Protein AF-A0A5N8XMK7-F1 (afdb_monomer)

Structure (mmCIF, N/CA/C/O backbone):
data_AF-A0A5N8XMK7-F1
#
_entry.id   AF-A0A5N8XMK7-F1
#
loop_
_atom_site.group_PDB
_atom_site.id
_atom_site.type_symbol
_atom_site.label_atom_id
_atom_site.label_alt_id
_atom_site.label_comp_id
_atom_site.label_asym_id
_atom_site.label_entity_id
_atom_site.label_seq_id
_atom_site.pdbx_PDB_ins_code
_atom_site.Cartn_x
_atom_site.Cartn_y
_atom_site.Cartn_z
_atom_site.occupancy
_atom_site.B_iso_or_equiv
_atom_site.auth_seq_id
_atom_site.auth_comp_id
_atom_site.auth_asym_id
_atom_site.auth_atom_id
_atom_site.pdbx_PDB_model_num
ATOM 1 N N . MET A 1 1 ? -3.587 48.924 27.024 1.00 37.09 1 MET A N 1
ATOM 2 C CA . MET A 1 1 ? -3.310 47.476 26.911 1.00 37.09 1 MET A CA 1
ATOM 3 C C . MET A 1 1 ? -4.644 46.762 26.787 1.00 37.09 1 MET A C 1
ATOM 5 O O . MET A 1 1 ? -5.451 46.862 27.697 1.00 37.09 1 MET A O 1
ATOM 9 N N . SER A 1 2 ? -4.932 46.175 25.625 1.00 47.50 2 SER A N 1
ATOM 10 C CA . SER A 1 2 ? -6.224 45.549 25.320 1.00 47.50 2 SER A CA 1
ATOM 11 C C . SER A 1 2 ? -6.141 44.052 25.614 1.00 47.50 2 SER A C 1
ATOM 13 O O . SER A 1 2 ? -5.572 43.312 24.820 1.00 47.50 2 SER A O 1
ATOM 15 N N . THR A 1 3 ? -6.704 43.604 26.735 1.00 58.00 3 THR A N 1
ATOM 16 C CA . THR A 1 3 ? -6.880 42.182 27.075 1.00 58.00 3 THR A CA 1
ATOM 17 C C . THR A 1 3 ? -8.062 41.603 26.294 1.00 58.00 3 THR A C 1
ATOM 19 O O . THR A 1 3 ? -9.140 41.383 26.844 1.00 58.00 3 THR A O 1
ATOM 22 N N . ARG A 1 4 ? -7.903 41.425 24.980 1.00 60.78 4 ARG A N 1
ATOM 23 C CA . ARG A 1 4 ? -8.862 40.656 24.178 1.00 60.78 4 ARG A CA 1
ATOM 24 C C . ARG A 1 4 ? -8.353 39.226 24.102 1.00 60.78 4 ARG A C 1
ATOM 26 O O . ARG A 1 4 ? -7.293 39.002 23.531 1.00 60.78 4 ARG A O 1
ATOM 33 N N . THR A 1 5 ? -9.089 38.298 24.707 1.00 71.56 5 THR A N 1
ATOM 34 C CA . THR A 1 5 ? -8.861 36.864 24.527 1.00 71.56 5 THR A CA 1
ATOM 35 C C . THR A 1 5 ? -9.021 36.540 23.047 1.00 71.56 5 THR A C 1
ATOM 37 O O . THR A 1 5 ? -9.978 36.980 22.401 1.00 71.56 5 THR A O 1
ATOM 40 N N . THR A 1 6 ? -8.040 35.849 22.478 1.00 79.31 6 THR A N 1
ATOM 41 C CA . THR A 1 6 ? -8.109 35.426 21.081 1.00 79.31 6 THR A CA 1
ATOM 42 C C . THR A 1 6 ? -9.077 34.251 20.948 1.00 79.31 6 THR A C 1
ATOM 44 O O . THR A 1 6 ? -9.479 33.624 21.931 1.00 79.31 6 THR A O 1
ATOM 47 N N . PHE A 1 7 ? -9.496 33.958 19.719 1.00 76.75 7 PHE A N 1
ATOM 48 C CA . PHE A 1 7 ? -10.324 32.783 19.445 1.00 76.75 7 PHE A CA 1
ATOM 49 C C . PHE A 1 7 ? -9.639 31.488 19.915 1.00 76.75 7 PHE A C 1
ATOM 51 O O . PHE A 1 7 ? -10.298 30.604 20.454 1.00 76.75 7 PHE A O 1
ATOM 58 N N . GLU A 1 8 ? -8.315 31.420 19.776 1.00 77.50 8 GLU A N 1
ATOM 59 C CA . GLU A 1 8 ? -7.497 30.290 20.218 1.00 77.50 8 GLU A CA 1
ATOM 60 C C . GLU A 1 8 ? -7.525 30.136 21.745 1.00 77.50 8 GLU A C 1
ATOM 62 O O . GLU A 1 8 ? -7.755 29.034 22.239 1.00 77.50 8 GLU A O 1
ATOM 67 N N . ASP A 1 9 ? -7.424 31.240 22.496 1.00 76.31 9 ASP A N 1
ATOM 68 C CA . ASP A 1 9 ? -7.513 31.216 23.966 1.00 76.31 9 ASP A CA 1
ATOM 69 C C . ASP A 1 9 ? -8.882 30.720 24.451 1.00 76.31 9 ASP A C 1
ATOM 71 O O . ASP A 1 9 ? -8.987 30.001 25.447 1.00 76.31 9 ASP A O 1
ATOM 75 N N . ARG A 1 10 ? -9.951 31.085 23.732 1.00 79.56 10 ARG A N 1
ATOM 76 C CA . ARG A 1 10 ? -11.304 30.611 24.034 1.00 79.56 10 ARG A CA 1
ATOM 77 C C . ARG A 1 10 ? -11.454 29.119 23.739 1.00 79.56 10 ARG A C 1
ATOM 79 O O . ARG A 1 10 ? -12.044 28.410 24.549 1.00 79.56 10 ARG A O 1
ATOM 86 N N . LEU A 1 11 ? -10.908 28.648 22.618 1.00 82.75 11 LEU A N 1
ATOM 87 C CA . LEU A 1 11 ? -10.964 27.239 22.234 1.00 82.75 11 LEU A CA 1
ATOM 88 C C . LEU A 1 11 ? -10.210 26.357 23.241 1.00 82.75 11 LEU A C 1
ATOM 90 O O . LEU A 1 11 ? -10.718 25.320 23.660 1.00 82.75 11 LEU A O 1
ATOM 94 N N . LEU A 1 12 ? -9.024 26.796 23.672 1.00 84.06 12 LEU A N 1
ATOM 95 C CA . LEU A 1 12 ? -8.225 26.092 24.677 1.00 84.06 12 LEU A CA 1
ATOM 96 C C . LEU A 1 12 ? -8.920 26.064 26.042 1.00 84.06 12 LEU A C 1
ATOM 98 O O . LEU A 1 12 ? -8.939 25.019 26.690 1.00 84.06 12 LEU A O 1
ATOM 102 N N . GLY A 1 13 ? -9.549 27.171 26.449 1.00 81.50 13 GLY A N 1
ATOM 103 C CA . GLY A 1 13 ? -10.329 27.224 27.686 1.00 81.50 13 GLY A CA 1
ATOM 104 C C . GLY A 1 13 ? -11.554 26.302 27.668 1.00 81.50 13 GLY A C 1
ATOM 105 O O . GLY A 1 13 ? -11.848 25.645 28.666 1.00 81.50 13 GLY A O 1
ATOM 106 N N . GLU A 1 14 ? -12.256 26.211 26.535 1.00 83.75 14 GLU A N 1
ATOM 107 C CA . GLU A 1 14 ? -13.394 25.296 26.372 1.00 83.75 14 GLU A CA 1
ATOM 108 C C . GLU A 1 14 ? -12.939 23.824 26.383 1.00 83.75 14 GLU A C 1
ATOM 110 O O . GLU A 1 14 ? -13.559 23.002 27.062 1.00 83.75 14 GLU A O 1
ATOM 115 N N . LEU A 1 15 ? -11.814 23.501 25.735 1.00 82.75 15 LEU A N 1
ATOM 116 C CA . LEU A 1 15 ? -11.253 22.146 25.720 1.00 82.75 15 LEU A CA 1
ATOM 117 C C . LEU A 1 15 ? -10.776 21.701 27.111 1.00 82.75 15 LEU A C 1
ATOM 119 O O . LEU A 1 15 ? -11.082 20.593 27.551 1.00 82.75 15 LEU A O 1
ATOM 123 N N . GLN A 1 16 ? -10.056 22.573 27.820 1.00 82.75 16 GLN A N 1
ATOM 124 C CA . GLN A 1 16 ? -9.573 22.291 29.171 1.00 82.75 16 GLN A CA 1
ATOM 125 C C . GLN A 1 16 ? -10.743 22.043 30.131 1.00 82.75 16 GLN A C 1
ATOM 127 O O . GLN A 1 16 ? -10.719 21.086 30.903 1.00 82.75 16 GLN A O 1
ATOM 132 N N . ARG A 1 17 ? -11.820 22.827 30.006 1.00 80.44 17 ARG A N 1
ATOM 133 C CA . ARG A 1 17 ? -13.043 22.641 30.793 1.00 80.44 17 ARG A CA 1
ATOM 134 C C . ARG A 1 17 ? -13.732 21.305 30.506 1.00 80.44 17 ARG A C 1
ATOM 136 O O . ARG A 1 17 ? -14.280 20.699 31.423 1.00 80.44 17 ARG A O 1
ATOM 143 N N . GLU A 1 18 ? -13.729 20.833 29.260 1.00 79.88 18 GLU A N 1
ATOM 144 C CA . GLU A 1 18 ? -14.328 19.537 28.924 1.00 79.88 18 GLU A CA 1
ATOM 145 C C . GLU A 1 18 ? -13.503 18.358 29.465 1.00 79.88 18 GLU A C 1
ATOM 147 O O . GLU A 1 18 ? -14.078 17.371 29.929 1.00 79.88 18 GLU A O 1
ATOM 152 N N . ILE A 1 19 ? -12.171 18.472 29.475 1.00 79.31 19 ILE A N 1
ATOM 153 C CA . ILE A 1 19 ? -11.278 17.480 30.093 1.00 79.31 19 ILE A CA 1
ATOM 154 C C . ILE A 1 19 ? -11.516 17.426 31.605 1.00 79.31 19 ILE A C 1
ATOM 156 O O . ILE A 1 19 ? -11.764 16.346 32.137 1.00 79.31 19 ILE A O 1
ATOM 160 N N . GLU A 1 20 ? -11.548 18.577 32.280 1.00 79.00 20 GLU A N 1
ATOM 161 C CA . GLU A 1 20 ? -11.812 18.656 33.723 1.00 79.00 20 GLU A CA 1
ATOM 162 C C . GLU A 1 20 ? -13.187 18.078 34.093 1.00 79.00 20 GLU A C 1
ATOM 164 O O . GLU A 1 20 ? -13.315 17.370 35.090 1.00 79.00 20 GLU A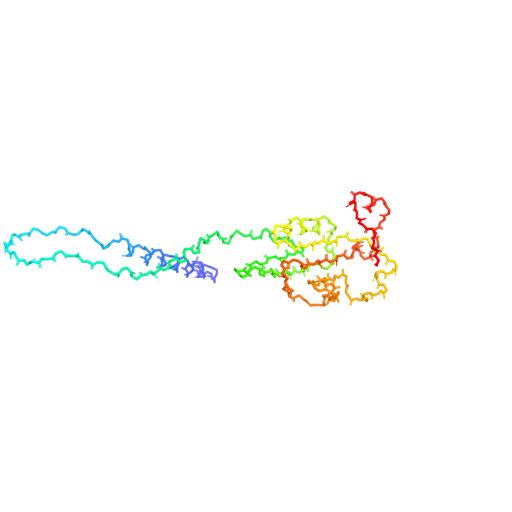 O 1
ATOM 169 N N . LEU A 1 21 ? -14.222 18.308 33.276 1.00 72.12 21 LEU A N 1
ATOM 170 C CA . LEU A 1 21 ? -15.548 17.713 33.489 1.00 72.12 21 LEU A CA 1
ATOM 171 C C . LEU A 1 21 ? -15.545 16.188 33.307 1.00 72.12 21 LEU A C 1
ATOM 173 O O . LEU A 1 21 ? -16.215 15.480 34.062 1.00 72.12 21 LEU A O 1
ATOM 177 N N . ARG A 1 22 ? -14.785 15.665 32.337 1.00 69.69 22 ARG A N 1
ATOM 178 C CA . ARG A 1 22 ? -14.612 14.214 32.142 1.00 69.69 22 ARG A CA 1
ATOM 179 C C . ARG A 1 22 ? -13.830 13.579 33.292 1.00 69.69 22 ARG A C 1
ATOM 181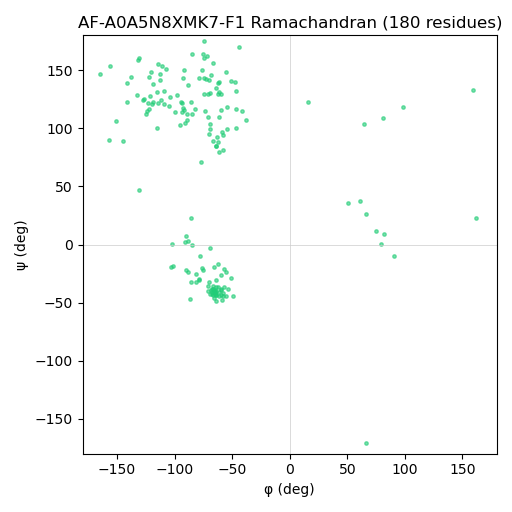 O O . ARG A 1 22 ? -14.178 12.484 33.726 1.00 69.69 22 ARG A O 1
ATOM 188 N N . GLU A 1 23 ? -12.819 14.266 33.815 1.00 73.06 23 GLU A N 1
ATOM 189 C CA . GLU A 1 23 ? -12.030 13.810 34.964 1.00 73.06 23 GLU A CA 1
ATOM 190 C C . GLU A 1 23 ? -12.824 13.870 36.277 1.00 73.06 23 GLU A C 1
ATOM 192 O O . GLU A 1 23 ? -12.773 12.929 37.070 1.00 73.06 23 GLU A O 1
ATOM 197 N N . ALA A 1 24 ? -13.628 14.917 36.484 1.00 62.31 24 ALA A N 1
ATOM 198 C CA . ALA A 1 24 ? -14.509 15.036 37.644 1.00 62.31 24 ALA A CA 1
ATOM 199 C C . ALA A 1 24 ? -15.608 13.958 37.643 1.00 62.31 24 ALA A C 1
ATOM 201 O O . ALA A 1 24 ? -15.852 13.328 38.674 1.00 62.31 24 ALA A O 1
ATOM 202 N N . GLY A 1 25 ? -16.203 13.671 36.478 1.00 54.41 25 GLY A N 1
ATOM 203 C CA . GLY A 1 25 ? -17.161 12.572 36.313 1.00 54.41 25 GLY A CA 1
ATOM 204 C C . GLY A 1 25 ? -16.543 11.185 36.540 1.00 54.41 25 GLY A C 1
ATOM 205 O O . GLY A 1 25 ? -17.206 10.293 37.063 1.00 54.41 25 GLY A O 1
ATOM 206 N N . ALA A 1 26 ? -15.253 11.012 36.233 1.00 52.22 26 ALA A N 1
ATOM 207 C CA . ALA A 1 26 ? -14.507 9.787 36.529 1.00 52.22 26 ALA A CA 1
ATOM 208 C C . ALA A 1 26 ? -14.116 9.652 38.020 1.00 52.22 26 ALA A C 1
ATOM 210 O O . ALA A 1 26 ? -13.836 8.547 38.493 1.00 52.22 26 ALA A O 1
ATOM 211 N N . GLY A 1 27 ? -14.103 10.759 38.774 1.00 48.44 27 GLY A N 1
ATOM 212 C CA . GLY A 1 27 ? -13.795 10.794 40.206 1.00 48.44 27 GLY A CA 1
ATOM 213 C C . GLY A 1 27 ? -14.968 10.412 41.118 1.00 48.44 27 GLY A C 1
ATOM 214 O O . GLY A 1 27 ? -14.750 9.799 42.166 1.00 48.44 27 GLY A O 1
ATOM 215 N N . GLU A 1 28 ? -16.213 10.705 40.724 1.00 47.16 28 GLU A N 1
ATOM 216 C CA . GLU A 1 28 ? -17.406 10.407 41.538 1.00 47.16 28 GLU A CA 1
ATOM 217 C C . GLU A 1 28 ? -17.814 8.922 41.542 1.00 47.16 28 GLU A C 1
ATOM 219 O O . GLU A 1 28 ? -18.423 8.458 42.510 1.00 47.16 28 GLU A O 1
ATOM 224 N N . GLU A 1 29 ? -17.409 8.125 40.547 1.00 43.53 29 GLU A N 1
ATOM 225 C CA . GLU A 1 29 ? -17.646 6.670 40.554 1.00 43.53 29 GLU A CA 1
ATOM 226 C C . GLU A 1 29 ? -16.676 5.888 41.460 1.00 43.53 29 GLU A C 1
ATOM 228 O O . GLU A 1 29 ? -16.911 4.715 41.757 1.00 43.53 29 GLU A O 1
ATOM 233 N N . ARG A 1 30 ? -15.616 6.527 41.981 1.00 42.72 30 ARG A N 1
ATOM 234 C CA . ARG A 1 30 ? -14.639 5.893 42.890 1.00 42.72 30 ARG A CA 1
ATOM 235 C C . ARG A 1 30 ? -14.807 6.231 44.373 1.00 42.72 30 ARG A C 1
ATOM 237 O O . ARG A 1 30 ? -14.061 5.696 45.191 1.00 42.72 30 ARG A O 1
ATOM 244 N N . ALA A 1 31 ? -15.797 7.040 44.749 1.00 41.91 31 ALA A N 1
ATOM 245 C CA . ALA A 1 31 ? -15.980 7.498 46.130 1.00 41.91 31 ALA A CA 1
ATOM 246 C C . ALA A 1 31 ? -17.420 7.334 46.655 1.00 41.91 31 ALA A C 1
ATOM 248 O O . ALA A 1 31 ? -17.970 8.223 47.300 1.00 41.91 31 ALA A O 1
ATOM 249 N N . LYS A 1 32 ? -18.034 6.163 46.455 1.00 40.16 32 LYS A N 1
ATOM 250 C CA . LYS A 1 32 ? -19.171 5.716 47.279 1.00 40.16 32 LYS A CA 1
ATOM 251 C C . LYS A 1 32 ? -18.772 4.474 48.059 1.00 40.16 32 LYS A C 1
ATOM 253 O O . LYS A 1 32 ? -18.797 3.373 47.524 1.00 40.16 32 LYS A O 1
ATOM 258 N N . GLY A 1 33 ? -18.432 4.652 49.337 1.00 35.94 33 GLY A N 1
ATOM 259 C CA . GLY A 1 33 ? -18.327 3.496 50.225 1.00 35.94 33 GLY A CA 1
ATOM 260 C C . GLY A 1 33 ? -17.559 3.619 51.535 1.00 35.94 33 GLY A C 1
ATOM 261 O O . GLY A 1 33 ? -17.143 2.578 52.023 1.00 35.94 33 GLY A O 1
ATOM 262 N N . TRP A 1 34 ? -17.354 4.797 52.139 1.00 31.61 34 TRP A N 1
ATOM 263 C CA . TRP A 1 34 ? -17.039 4.830 53.578 1.00 31.61 34 TRP A CA 1
ATOM 264 C C . TRP A 1 34 ? -17.385 6.173 54.231 1.00 31.61 34 TRP A C 1
ATOM 266 O O . TRP A 1 34 ? -16.554 7.072 54.331 1.00 31.61 34 TRP A O 1
ATOM 276 N N . SER A 1 35 ? -18.610 6.307 54.737 1.00 39.84 35 SER A N 1
ATOM 277 C CA . SER A 1 35 ? -18.936 7.302 55.760 1.00 39.84 35 SER A CA 1
ATOM 278 C C . SER A 1 35 ? -19.251 6.587 57.074 1.00 39.84 35 SER A C 1
ATOM 280 O O . SER A 1 35 ? -20.077 5.680 57.152 1.00 39.84 35 SER A O 1
ATOM 282 N N . LYS A 1 36 ? -18.509 6.971 58.117 1.00 41.22 36 LYS A N 1
ATOM 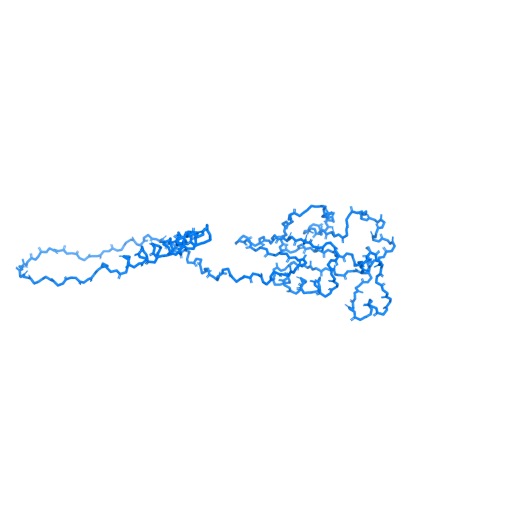283 C CA . LYS A 1 36 ? -18.711 6.559 59.508 1.00 41.22 36 LYS A CA 1
ATOM 284 C C . LYS A 1 36 ? -20.092 7.014 59.989 1.00 41.22 36 LYS A C 1
ATOM 286 O O . LYS A 1 36 ? -20.403 8.197 59.910 1.00 41.22 36 LYS A O 1
ATOM 291 N N . GLY A 1 37 ? -20.839 6.100 60.598 1.00 34.34 37 GLY A N 1
ATOM 292 C CA . GLY A 1 37 ? -22.007 6.407 61.420 1.00 34.34 37 GLY A CA 1
ATOM 293 C C . GLY A 1 37 ? -22.176 5.331 62.485 1.00 34.34 37 GLY A C 1
ATOM 294 O O . GLY A 1 37 ? -22.530 4.196 62.182 1.00 34.34 37 GLY A O 1
ATOM 295 N N . SER A 1 38 ? -21.855 5.664 63.732 1.00 40.72 38 SER A N 1
ATOM 296 C CA . SER A 1 38 ? -22.144 4.843 64.903 1.00 40.72 38 SER A CA 1
ATOM 297 C C . SER A 1 38 ? -23.637 4.916 65.245 1.00 40.72 38 SER A C 1
ATOM 299 O O . SER A 1 38 ? -24.241 5.974 65.121 1.00 40.72 38 SER A O 1
ATOM 301 N N . VAL A 1 39 ? -24.219 3.797 65.699 1.00 40.94 39 VAL A N 1
ATOM 302 C CA . VAL A 1 39 ? -25.109 3.644 66.875 1.00 40.94 39 VAL A CA 1
ATOM 303 C C . VAL A 1 39 ? -25.945 2.357 66.738 1.00 40.94 39 VAL A C 1
ATOM 305 O O . VAL A 1 39 ? -26.512 2.025 65.706 1.00 40.94 39 VAL A O 1
ATOM 308 N N . ARG A 1 40 ? -25.953 1.616 67.846 1.00 43.88 40 ARG A N 1
ATOM 309 C CA . ARG A 1 40 ? -26.516 0.289 68.122 1.00 43.88 40 ARG A CA 1
ATOM 310 C C . ARG A 1 40 ? -27.987 0.122 67.708 1.00 43.88 40 ARG A C 1
ATOM 312 O O . ARG A 1 40 ? -28.813 0.939 68.105 1.00 43.88 40 ARG A O 1
ATOM 319 N N . ARG A 1 41 ? -28.342 -1.050 67.163 1.00 41.91 41 ARG A N 1
ATOM 320 C CA . ARG A 1 41 ? -29.503 -1.840 67.625 1.00 41.91 41 ARG A CA 1
ATOM 321 C C . ARG A 1 41 ? -29.461 -3.273 67.109 1.00 41.91 41 ARG A C 1
ATOM 323 O O . ARG A 1 41 ? -28.913 -3.564 66.055 1.00 41.91 41 ARG A O 1
ATOM 330 N N . LEU A 1 42 ? -29.978 -4.145 67.960 1.00 43.94 42 LEU A N 1
ATOM 331 C CA . LEU A 1 42 ? -29.851 -5.587 67.928 1.00 43.94 42 LEU A CA 1
ATOM 332 C C . LEU A 1 42 ? -30.889 -6.262 67.018 1.00 43.94 42 LEU A C 1
ATOM 334 O O . LEU A 1 42 ? -31.959 -5.717 66.773 1.00 43.94 42 LEU A O 1
ATOM 338 N N . PHE A 1 43 ? -30.576 -7.524 66.723 1.00 39.19 43 PHE A N 1
ATOM 339 C CA . PHE A 1 43 ? -31.480 -8.636 66.428 1.00 39.19 43 PHE A CA 1
ATOM 340 C C . PHE A 1 43 ? -32.063 -8.753 65.009 1.00 39.19 43 PHE A C 1
ATOM 342 O O . PHE A 1 43 ? -33.017 -8.099 64.610 1.00 39.19 43 PHE A O 1
ATOM 349 N N . THR A 1 44 ? -31.524 -9.783 64.344 1.00 41.53 44 THR A N 1
ATOM 350 C CA . THR A 1 44 ? -32.232 -10.791 63.540 1.00 41.53 44 THR A CA 1
ATOM 351 C C . THR A 1 44 ? -32.953 -10.323 62.287 1.00 41.53 44 THR A C 1
ATOM 353 O O . THR A 1 44 ? -34.124 -9.978 62.345 1.00 41.53 44 THR A O 1
ATOM 356 N N . LEU A 1 45 ? -32.351 -10.596 61.126 1.00 46.81 45 LEU A N 1
ATOM 357 C CA . LEU A 1 45 ? -33.118 -11.241 60.067 1.00 46.81 45 LEU A CA 1
ATOM 358 C C . LEU A 1 45 ? -32.272 -12.273 59.311 1.00 46.81 45 LEU A C 1
ATOM 360 O O . LEU A 1 45 ? -31.181 -12.028 58.811 1.00 46.81 45 LEU A O 1
ATOM 364 N N . ARG A 1 46 ? -32.826 -13.476 59.350 1.00 42.88 46 ARG A N 1
ATOM 365 C CA . ARG A 1 46 ? -32.431 -14.748 58.760 1.00 42.88 46 ARG A CA 1
ATOM 366 C C . ARG A 1 46 ? -32.044 -14.679 57.271 1.00 42.88 46 ARG A C 1
ATOM 368 O O . ARG A 1 46 ? -32.828 -14.208 56.461 1.00 42.88 46 ARG A O 1
ATOM 375 N N . ARG A 1 47 ? -30.986 -15.447 56.975 1.00 52.00 47 ARG A N 1
ATOM 376 C CA . ARG A 1 47 ? -30.719 -16.286 55.784 1.00 52.00 47 ARG A CA 1
ATOM 377 C C . ARG A 1 47 ? -29.827 -15.715 54.677 1.00 52.00 47 ARG A C 1
ATOM 379 O O . ARG A 1 47 ? -30.119 -14.738 54.006 1.00 52.00 47 ARG A O 1
ATOM 386 N N . MET A 1 48 ? -28.737 -16.463 54.527 1.00 45.62 48 MET A N 1
ATOM 387 C CA . MET A 1 48 ? -27.647 -16.381 53.575 1.00 45.62 48 MET A CA 1
ATOM 388 C C . MET A 1 48 ? -28.093 -16.620 52.127 1.00 45.62 48 MET A C 1
ATOM 390 O O . MET A 1 48 ? -28.819 -17.569 51.842 1.00 45.62 48 MET A O 1
ATOM 394 N N . ALA A 1 49 ? -27.591 -15.739 51.264 1.00 49.41 49 ALA A N 1
ATOM 395 C CA . ALA A 1 49 ? -27.009 -15.949 49.938 1.00 49.41 49 ALA A CA 1
ATOM 396 C C . ALA A 1 49 ? -27.241 -17.290 49.212 1.00 49.41 49 ALA A C 1
ATOM 398 O O . ALA A 1 49 ? -26.732 -18.319 49.647 1.00 49.41 49 ALA A O 1
ATOM 399 N N . VAL A 1 50 ? -27.825 -17.216 48.006 1.00 49.19 50 VAL A N 1
ATOM 400 C CA . VAL A 1 50 ? -27.459 -18.059 46.851 1.00 49.19 50 VAL A CA 1
ATOM 401 C C . VAL A 1 50 ? -27.515 -17.213 45.567 1.00 49.19 50 VAL A C 1
ATOM 403 O O . VAL A 1 50 ? -28.370 -16.350 45.397 1.00 49.19 50 VAL A O 1
ATOM 406 N N . VAL A 1 51 ? -26.520 -17.457 44.721 1.00 50.91 51 VAL A N 1
ATOM 407 C CA . VAL A 1 51 ? -26.029 -16.740 43.540 1.00 50.91 51 VAL A CA 1
ATOM 408 C C . VAL A 1 51 ? -26.946 -16.851 42.312 1.00 50.91 51 VAL A C 1
ATOM 410 O O . VAL A 1 51 ? -27.419 -17.937 41.996 1.00 50.91 51 VAL A O 1
ATOM 413 N N . ALA A 1 52 ? -27.068 -15.764 41.543 1.00 49.03 52 ALA A N 1
ATOM 414 C CA . ALA A 1 52 ? -27.220 -15.818 40.085 1.00 49.03 52 ALA A CA 1
ATOM 415 C C . ALA A 1 52 ? -26.490 -14.616 39.460 1.00 49.03 52 ALA A C 1
ATOM 417 O O . ALA A 1 52 ? -27.024 -13.519 39.312 1.00 49.03 52 ALA A O 1
ATOM 418 N N . THR A 1 53 ? -25.213 -14.833 39.164 1.00 46.78 53 THR A N 1
ATOM 419 C CA . THR A 1 53 ? -24.329 -13.951 38.400 1.00 46.78 53 THR A CA 1
ATOM 420 C C . THR A 1 53 ? -24.869 -13.754 36.985 1.00 46.78 53 THR A C 1
ATOM 422 O O . THR A 1 53 ? -24.806 -14.670 36.167 1.00 46.78 53 THR A O 1
ATOM 425 N N . ALA A 1 54 ? -25.358 -12.555 36.671 1.00 44.16 54 ALA A N 1
ATOM 426 C CA . ALA A 1 54 ? -25.494 -12.123 35.288 1.00 44.16 54 ALA A CA 1
ATOM 427 C C . ALA A 1 54 ? -24.088 -11.804 34.758 1.00 44.16 54 ALA A C 1
ATOM 429 O O . ALA A 1 54 ? -23.422 -10.897 35.258 1.00 44.16 54 ALA A O 1
ATOM 430 N N . CYS A 1 55 ? -23.615 -12.573 33.775 1.00 43.84 55 CYS A N 1
ATOM 431 C CA . CYS A 1 55 ? -22.399 -12.271 33.028 1.00 43.84 55 CYS A CA 1
ATOM 432 C C . CYS A 1 55 ? -22.573 -10.949 32.270 1.00 43.84 55 CYS A C 1
ATOM 434 O O . CYS A 1 55 ? -22.955 -10.935 31.103 1.00 43.84 55 CYS A O 1
ATOM 436 N N . ALA A 1 56 ? -22.245 -9.831 32.912 1.00 49.69 56 ALA A N 1
ATOM 437 C CA . ALA A 1 56 ? -21.761 -8.672 32.188 1.00 49.69 56 ALA A CA 1
ATOM 438 C C . ALA A 1 56 ? -20.363 -9.045 31.690 1.00 49.69 56 ALA A C 1
ATOM 440 O O . ALA A 1 56 ? -19.384 -8.963 32.431 1.00 49.69 56 ALA A O 1
ATOM 441 N N . VAL A 1 57 ? -20.269 -9.530 30.451 1.00 45.59 57 VAL A 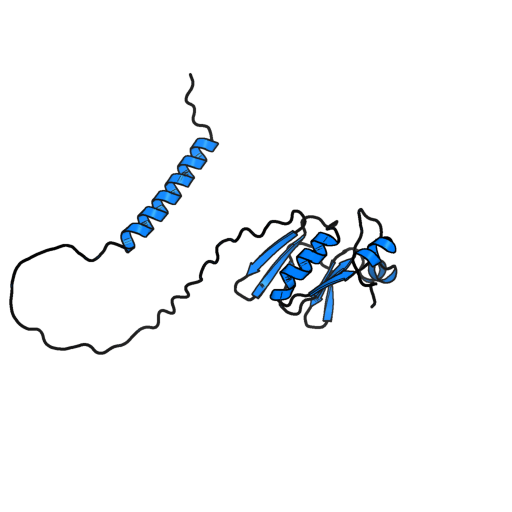N 1
ATOM 442 C CA . VAL A 1 57 ? -18.985 -9.551 29.753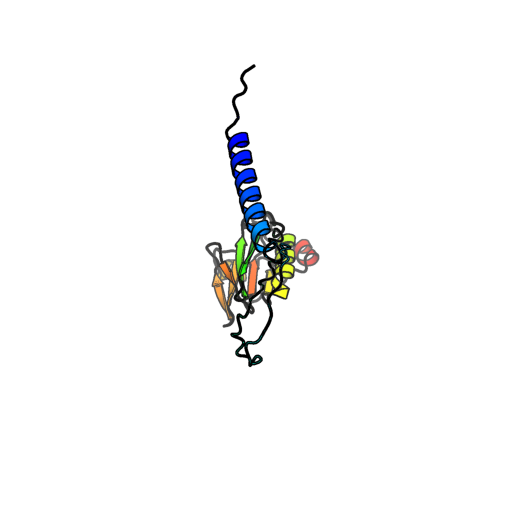 1.00 45.59 57 VAL A CA 1
ATOM 443 C C . VAL A 1 57 ? -18.631 -8.089 29.534 1.00 45.59 57 VAL A C 1
ATOM 445 O O . VAL A 1 57 ? -19.029 -7.463 28.556 1.00 45.59 57 VAL A O 1
ATOM 448 N N . VAL A 1 58 ? -17.933 -7.527 30.517 1.00 49.12 58 VAL A N 1
ATOM 449 C CA . VAL A 1 58 ? -17.190 -6.290 30.373 1.00 49.12 58 VAL A CA 1
ATOM 450 C C . VAL A 1 58 ? -16.122 -6.610 29.339 1.00 49.12 58 VAL A C 1
ATOM 452 O O . VAL A 1 58 ? -15.060 -7.147 29.649 1.00 49.12 58 VAL A O 1
ATOM 455 N N . GLY A 1 59 ? -16.438 -6.332 28.078 1.00 42.56 59 GLY A N 1
ATOM 456 C CA . GLY A 1 59 ? -15.422 -6.113 27.073 1.00 42.56 59 GLY A CA 1
ATOM 457 C C . GLY A 1 59 ? -14.664 -4.871 27.504 1.00 42.56 59 GLY A C 1
ATOM 458 O O . GLY A 1 59 ? -14.992 -3.768 27.081 1.00 42.56 59 GLY A O 1
ATOM 459 N N . VAL A 1 60 ? -13.668 -5.045 28.375 1.00 44.12 60 VAL A N 1
ATOM 460 C CA . VAL A 1 60 ? -12.566 -4.100 28.477 1.00 44.12 60 VAL A CA 1
ATOM 461 C C . VAL A 1 60 ? -11.884 -4.200 27.122 1.00 44.12 60 VAL A C 1
ATOM 463 O O . VAL A 1 60 ? -10.963 -4.987 26.917 1.00 44.12 60 VAL A O 1
ATOM 466 N N . ALA A 1 61 ? -12.398 -3.438 26.156 1.00 43.91 61 ALA A N 1
ATOM 467 C CA . ALA A 1 61 ? -11.572 -2.944 25.087 1.00 43.91 61 ALA A CA 1
ATOM 468 C C . ALA A 1 61 ? -10.489 -2.167 25.822 1.00 43.91 61 ALA A C 1
ATOM 470 O O . ALA A 1 61 ? -10.685 -1.028 26.240 1.00 43.91 61 ALA A O 1
ATOM 471 N N . THR A 1 62 ? -9.366 -2.834 26.082 1.00 42.06 62 THR A N 1
ATOM 472 C CA . THR A 1 62 ? -8.120 -2.134 26.288 1.00 42.06 62 THR A CA 1
ATOM 473 C C . THR A 1 62 ? -7.992 -1.289 25.040 1.00 42.06 62 THR A C 1
ATOM 475 O O . THR A 1 62 ? -7.630 -1.788 23.972 1.00 42.06 62 THR A O 1
ATOM 478 N N . VAL A 1 63 ? -8.364 -0.020 25.168 1.00 43.06 63 VAL A N 1
ATOM 479 C CA . VAL A 1 63 ? -7.852 1.041 24.333 1.00 43.06 63 VAL A CA 1
ATOM 480 C C . VAL A 1 63 ? -6.357 1.014 24.645 1.00 43.06 63 VAL A C 1
ATOM 482 O O . VAL A 1 63 ? -5.843 1.770 25.462 1.00 43.06 63 VAL A O 1
ATOM 485 N N . ALA A 1 64 ? -5.646 0.066 24.015 1.00 42.09 64 ALA A N 1
ATOM 486 C CA . ALA A 1 64 ? -4.377 0.404 23.412 1.00 42.09 64 ALA A CA 1
ATOM 487 C C . ALA A 1 64 ? -4.675 1.744 22.762 1.00 42.09 64 ALA A C 1
ATOM 489 O O . ALA A 1 64 ? -5.643 1.820 21.999 1.00 42.09 64 ALA A O 1
ATOM 490 N N . GLY A 1 65 ? -4.012 2.790 23.258 1.00 36.16 65 GLY A N 1
ATOM 491 C CA . GLY A 1 65 ? -4.336 4.172 22.944 1.00 36.16 65 GLY A CA 1
ATOM 492 C C . GLY A 1 65 ? -4.596 4.358 21.450 1.00 36.16 65 GLY A C 1
ATOM 493 O O . GLY A 1 65 ? -4.236 3.498 20.638 1.00 36.16 65 GLY A O 1
ATOM 494 N N . PRO A 1 66 ? -5.095 5.522 21.027 1.00 41.78 66 PRO A N 1
ATOM 495 C CA . PRO A 1 66 ? -4.663 6.021 19.737 1.00 41.78 66 PRO A CA 1
ATOM 496 C C . PRO A 1 66 ? -3.133 6.147 19.830 1.00 41.78 66 PRO A C 1
ATOM 498 O O . PRO A 1 66 ? -2.583 7.195 20.151 1.00 41.78 66 PRO A O 1
ATOM 501 N N . GLY A 1 67 ? -2.427 5.029 19.649 1.00 35.53 67 GLY A N 1
ATOM 502 C CA . GLY A 1 67 ? -1.063 4.999 19.212 1.00 35.53 67 GLY A CA 1
ATOM 503 C C . GLY A 1 67 ? -1.187 5.700 17.894 1.00 35.53 67 GLY A C 1
ATOM 504 O O . GLY A 1 67 ? -1.683 5.101 16.942 1.00 35.53 67 GLY A O 1
ATOM 505 N N . SER A 1 68 ? -0.900 7.001 17.938 1.00 40.25 68 SER A N 1
ATOM 506 C CA . SER A 1 68 ? -0.798 7.872 16.790 1.00 40.25 68 SER A CA 1
ATOM 507 C C . SER A 1 68 ? -0.129 7.016 15.730 1.00 40.25 68 SER A C 1
ATOM 509 O O . SER A 1 68 ? 1.028 6.620 15.945 1.00 40.25 68 SER A O 1
ATOM 511 N N . PRO A 1 69 ? -0.860 6.553 14.694 1.00 46.19 69 PRO A N 1
ATOM 512 C CA . PRO A 1 69 ? -0.191 5.839 13.638 1.00 46.19 69 PRO A CA 1
ATOM 513 C C . PRO A 1 69 ? 0.789 6.885 13.166 1.00 46.19 69 PRO A C 1
ATOM 515 O O . PRO A 1 69 ? 0.354 7.974 12.809 1.00 46.19 69 PRO A O 1
ATOM 518 N N . ALA A 1 70 ? 2.087 6.616 13.317 1.00 46.16 70 ALA A N 1
ATOM 519 C CA . ALA A 1 70 ? 3.126 7.465 12.777 1.00 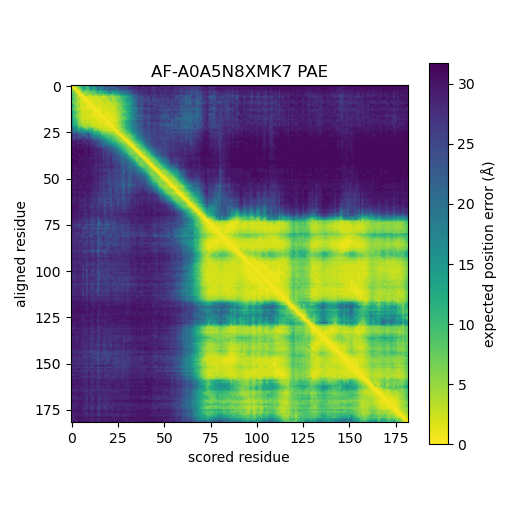46.16 70 ALA A CA 1
ATOM 520 C C . ALA A 1 70 ? 2.690 7.740 11.341 1.00 46.16 70 ALA A C 1
ATOM 522 O O . ALA A 1 70 ? 2.726 6.811 10.520 1.00 46.16 70 ALA A O 1
ATOM 523 N N . GLU A 1 71 ? 2.104 8.925 11.128 1.00 51.78 71 GLU A N 1
ATOM 524 C CA . GLU A 1 71 ? 1.426 9.276 9.896 1.00 51.78 71 GLU A CA 1
ATOM 525 C C . GLU A 1 71 ? 2.573 9.364 8.924 1.00 51.78 71 GLU A C 1
ATOM 527 O O . GLU A 1 71 ? 3.349 10.319 8.934 1.00 51.78 71 GLU A O 1
ATOM 532 N N . SER A 1 72 ? 2.755 8.301 8.146 1.00 57.25 72 SER A N 1
ATOM 533 C CA . SER A 1 72 ? 3.683 8.388 7.048 1.00 57.25 72 SER A CA 1
ATOM 534 C C . SER A 1 72 ? 3.106 9.476 6.146 1.00 57.25 72 SER A C 1
ATOM 536 O O . SER A 1 72 ? 1.913 9.424 5.825 1.00 57.25 72 SER A O 1
ATOM 538 N N . PRO A 1 73 ? 3.889 10.484 5.737 1.00 70.88 73 PRO A N 1
ATOM 539 C CA . PRO A 1 73 ? 3.377 11.532 4.859 1.00 70.88 73 PRO A CA 1
ATOM 540 C C . PRO A 1 73 ? 2.769 10.949 3.571 1.00 70.88 73 PRO A C 1
ATOM 542 O O . PRO A 1 73 ? 1.887 11.561 2.977 1.00 70.88 73 PRO A O 1
ATOM 545 N N . ALA A 1 74 ? 3.178 9.736 3.179 1.00 83.12 74 ALA A N 1
ATOM 546 C CA . ALA A 1 74 ? 2.699 9.055 1.984 1.00 83.12 74 ALA A CA 1
ATOM 547 C C . ALA A 1 74 ? 1.431 8.198 2.181 1.00 83.12 74 ALA A C 1
ATOM 549 O O . ALA A 1 74 ? 0.719 7.954 1.204 1.00 83.12 74 ALA A O 1
ATOM 550 N N . TYR A 1 75 ? 1.120 7.728 3.398 1.00 87.81 75 TYR A N 1
ATOM 551 C CA . TYR A 1 75 ? -0.019 6.829 3.629 1.00 87.81 75 TYR A CA 1
ATOM 552 C C . TYR A 1 75 ? -0.560 6.860 5.065 1.00 87.81 75 TYR A C 1
ATOM 554 O O . TYR A 1 75 ? 0.165 7.111 6.026 1.00 87.81 75 TYR A O 1
ATOM 562 N N . ALA A 1 76 ? -1.842 6.530 5.215 1.00 91.25 76 ALA A N 1
ATOM 563 C CA . ALA A 1 76 ? -2.502 6.318 6.500 1.00 91.25 76 ALA A CA 1
ATOM 564 C C . ALA A 1 76 ? -3.104 4.909 6.580 1.00 91.25 76 ALA A C 1
ATOM 566 O O . ALA A 1 76 ? -3.582 4.368 5.579 1.00 91.25 76 ALA A O 1
ATOM 567 N N . LEU A 1 77 ? -3.059 4.327 7.780 1.00 92.56 77 LEU A N 1
ATOM 568 C CA . LEU A 1 77 ? -3.602 3.009 8.094 1.00 92.56 77 LEU A CA 1
ATOM 569 C C . LEU A 1 77 ? -4.532 3.121 9.290 1.00 92.56 77 LEU A C 1
ATOM 571 O O . LEU A 1 77 ? -4.099 3.542 10.362 1.00 92.56 77 LEU A O 1
ATOM 575 N N . GLU A 1 78 ? -5.765 2.663 9.127 1.00 92.88 78 GLU A N 1
ATOM 576 C CA . GLU A 1 78 ? -6.717 2.527 10.221 1.00 92.88 78 GLU A CA 1
ATOM 577 C C . GLU A 1 78 ? -7.156 1.071 10.335 1.00 92.88 78 GLU A C 1
ATOM 579 O O . GLU A 1 78 ? -7.547 0.433 9.358 1.00 92.88 78 GLU A O 1
ATOM 584 N N . ARG A 1 79 ? -7.051 0.503 11.536 1.00 91.94 79 ARG A N 1
ATOM 585 C CA . ARG A 1 79 ? -7.452 -0.879 11.785 1.00 91.94 79 ARG A CA 1
ATOM 586 C C . ARG A 1 79 ? -8.775 -0.904 12.527 1.00 91.94 79 ARG A C 1
ATOM 588 O O . ARG A 1 79 ? -8.896 -0.356 13.616 1.00 91.94 79 ARG A O 1
ATOM 595 N N . HIS A 1 80 ? -9.716 -1.654 11.975 1.00 91.62 80 HIS A N 1
ATOM 596 C CA . HIS A 1 80 ? -11.031 -1.872 12.554 1.00 91.62 80 HIS A CA 1
ATOM 597 C C . HIS A 1 80 ? -11.037 -3.122 13.446 1.00 91.62 80 HIS A C 1
ATOM 599 O O . HIS A 1 80 ? -10.302 -4.091 13.213 1.00 91.62 80 HIS A O 1
ATOM 605 N N . GLY A 1 81 ? -11.893 -3.127 14.474 1.00 88.12 81 GLY A N 1
ATOM 606 C CA . GLY A 1 81 ? -11.994 -4.223 15.453 1.00 88.12 81 GLY A CA 1
ATOM 607 C C . GLY A 1 81 ? -12.423 -5.574 14.861 1.00 88.12 81 GLY A C 1
ATOM 608 O O . GLY A 1 81 ? -12.187 -6.619 15.459 1.00 88.12 81 GLY A O 1
ATOM 609 N N . ASP A 1 82 ? -12.989 -5.573 13.655 1.00 89.19 82 ASP A N 1
ATOM 610 C CA . ASP A 1 82 ? -13.410 -6.765 12.913 1.00 89.19 82 ASP A CA 1
ATOM 611 C C . ASP A 1 82 ? -12.315 -7.353 12.000 1.00 89.19 82 ASP A C 1
ATOM 613 O O . ASP A 1 82 ? -12.567 -8.263 11.203 1.00 89.19 82 ASP A O 1
ATOM 617 N N . GLY A 1 83 ? -11.088 -6.832 12.097 1.00 88.06 83 GLY A N 1
ATOM 618 C CA . GLY A 1 83 ? -9.946 -7.282 11.307 1.00 88.06 83 GLY A CA 1
ATOM 619 C C . GLY A 1 83 ? -9.880 -6.695 9.897 1.00 88.06 83 GLY A C 1
ATOM 620 O O . GLY A 1 83 ? -9.051 -7.151 9.103 1.00 88.06 83 GLY A O 1
ATOM 621 N N . ARG A 1 84 ? -10.719 -5.704 9.567 1.00 93.62 84 ARG A N 1
ATOM 622 C CA . ARG A 1 84 ? -10.516 -4.857 8.387 1.00 93.62 84 ARG A CA 1
ATOM 623 C C . ARG A 1 84 ? -9.410 -3.835 8.630 1.00 93.62 84 ARG A C 1
ATOM 625 O O . ARG A 1 84 ? -9.182 -3.391 9.754 1.00 93.62 84 ARG A O 1
ATOM 632 N N . VAL A 1 85 ? -8.740 -3.464 7.549 1.00 94.69 85 VAL A N 1
ATOM 633 C CA . VAL A 1 85 ? -7.732 -2.405 7.527 1.00 94.69 85 VAL A CA 1
ATOM 634 C C . VAL A 1 85 ? -8.113 -1.436 6.427 1.00 94.69 85 VAL A C 1
ATOM 636 O O . VAL A 1 85 ? -8.285 -1.841 5.282 1.00 94.69 85 VAL A O 1
ATOM 639 N N . GLU A 1 86 ? -8.260 -0.175 6.773 1.00 94.75 86 GLU A N 1
ATOM 640 C CA . GLU A 1 86 ? -8.472 0.911 5.840 1.00 94.75 86 GLU A CA 1
ATOM 641 C C . GLU A 1 86 ? -7.121 1.530 5.491 1.00 94.75 86 GLU A C 1
ATOM 643 O O . GLU A 1 86 ? -6.358 1.934 6.369 1.00 94.75 86 GLU A O 1
ATOM 648 N N . LEU A 1 87 ? -6.795 1.521 4.202 1.00 93.31 87 LEU A N 1
ATOM 649 C CA . LEU A 1 87 ? -5.587 2.124 3.660 1.00 93.31 87 LEU A CA 1
ATOM 650 C C . LEU A 1 87 ? -5.971 3.364 2.861 1.00 93.31 87 LEU A C 1
ATOM 652 O O . LEU A 1 87 ? -6.813 3.298 1.964 1.00 93.31 87 LEU A O 1
ATOM 656 N N . THR A 1 88 ? -5.257 4.451 3.121 1.00 91.62 88 THR A N 1
ATOM 657 C CA . THR A 1 88 ? -5.318 5.681 2.332 1.00 91.62 88 THR A CA 1
ATOM 658 C C . THR A 1 88 ? -3.920 6.014 1.842 1.00 91.62 88 THR A C 1
ATOM 660 O O . THR A 1 88 ? -3.016 6.201 2.655 1.00 91.62 88 THR A O 1
ATOM 663 N N . ILE A 1 89 ? -3.730 6.117 0.527 1.00 87.00 89 ILE A N 1
ATOM 664 C CA . ILE A 1 89 ? -2.491 6.639 -0.062 1.00 87.00 89 ILE A CA 1
ATOM 665 C C . ILE A 1 89 ? -2.674 8.137 -0.296 1.00 87.00 89 ILE A C 1
ATOM 667 O O . ILE A 1 89 ? -3.562 8.549 -1.042 1.00 87.00 89 ILE A O 1
ATOM 671 N N . LYS A 1 90 ? -1.850 8.944 0.376 1.00 82.88 90 LYS A N 1
ATOM 672 C CA . LYS A 1 90 ? -1.864 10.413 0.288 1.00 82.88 90 LYS A CA 1
ATOM 673 C C . LYS A 1 90 ? -1.019 10.908 -0.890 1.00 82.88 90 LYS A C 1
ATOM 675 O O . LYS A 1 90 ? -1.364 11.909 -1.508 1.00 82.88 90 LYS A O 1
ATOM 680 N N . ASP A 1 91 ? 0.046 10.179 -1.220 1.00 77.38 91 ASP A N 1
ATOM 681 C CA . ASP A 1 91 ? 0.941 10.461 -2.344 1.00 77.38 91 ASP A CA 1
ATOM 682 C C . ASP A 1 91 ? 1.039 9.236 -3.264 1.00 77.38 91 ASP A C 1
ATOM 684 O O . ASP A 1 91 ? 1.579 8.197 -2.883 1.00 77.38 91 ASP A O 1
ATOM 688 N N . GLN A 1 92 ? 0.512 9.349 -4.488 1.00 68.19 92 GLN A N 1
ATOM 689 C CA . GLN A 1 92 ? 0.580 8.275 -5.489 1.00 68.19 92 GLN A CA 1
ATOM 690 C C . GLN A 1 92 ? 2.019 7.994 -5.955 1.00 68.19 92 GLN A C 1
ATOM 692 O O . GLN A 1 92 ? 2.292 6.907 -6.458 1.00 68.19 92 GLN A O 1
ATOM 697 N N . GLY A 1 93 ? 2.944 8.937 -5.747 1.00 71.69 93 GLY A N 1
ATOM 698 C CA . GLY A 1 93 ? 4.381 8.782 -5.954 1.00 71.69 93 GLY A CA 1
ATOM 699 C C . GLY A 1 93 ? 5.118 8.181 -4.755 1.00 71.69 93 GLY A C 1
ATOM 700 O O . GLY A 1 93 ? 6.324 8.402 -4.623 1.00 71.69 93 GLY A O 1
ATOM 701 N N . ILE A 1 94 ? 4.419 7.448 -3.877 1.00 79.38 94 ILE A N 1
ATOM 702 C CA . ILE A 1 94 ? 4.996 6.788 -2.702 1.00 79.38 94 ILE A CA 1
ATOM 703 C C . ILE A 1 94 ? 6.280 6.033 -3.073 1.00 79.38 94 ILE A C 1
ATOM 705 O O . ILE A 1 94 ? 6.276 5.089 -3.863 1.00 79.38 94 ILE A O 1
ATOM 709 N N . GLY A 1 95 ? 7.403 6.467 -2.499 1.00 81.12 95 GLY A N 1
ATOM 710 C CA . GLY A 1 95 ? 8.712 5.894 -2.798 1.00 81.12 95 GLY A CA 1
ATOM 711 C C . GLY A 1 95 ? 8.848 4.446 -2.321 1.00 81.12 95 GLY A C 1
ATOM 712 O O . GLY A 1 95 ? 8.198 4.031 -1.362 1.00 81.12 95 GLY A O 1
ATOM 713 N N . VAL A 1 96 ? 9.765 3.701 -2.946 1.00 83.44 96 VAL A N 1
ATOM 714 C CA . VAL A 1 96 ? 10.008 2.270 -2.676 1.00 83.44 96 VAL A CA 1
ATOM 715 C C . VAL A 1 96 ? 10.170 1.975 -1.178 1.00 83.44 96 VAL A C 1
ATOM 717 O O . VAL A 1 96 ? 9.540 1.060 -0.661 1.00 83.44 96 VAL A O 1
ATOM 720 N N . ASN A 1 97 ? 10.934 2.796 -0.449 1.00 86.50 97 ASN A N 1
ATOM 721 C CA . ASN A 1 97 ? 11.121 2.635 0.999 1.00 86.50 97 ASN A CA 1
ATOM 722 C C . ASN A 1 97 ? 9.810 2.705 1.791 1.00 86.50 97 ASN A C 1
ATOM 724 O O . ASN A 1 97 ? 9.589 1.894 2.684 1.00 86.50 97 ASN A O 1
ATOM 728 N N . ALA A 1 98 ? 8.931 3.651 1.457 1.00 87.25 98 ALA A N 1
ATOM 729 C CA . ALA A 1 98 ? 7.648 3.798 2.136 1.00 87.25 98 ALA A CA 1
ATOM 730 C C . ALA A 1 98 ? 6.696 2.639 1.796 1.00 87.25 98 ALA A C 1
ATOM 732 O O . ALA A 1 98 ? 5.928 2.208 2.653 1.00 87.25 98 ALA A O 1
ATOM 733 N N . GLN A 1 99 ? 6.777 2.085 0.581 1.00 87.69 99 GLN A N 1
ATOM 734 C CA . GLN A 1 99 ? 6.032 0.878 0.212 1.00 87.69 99 GLN A CA 1
ATOM 735 C C . GLN A 1 99 ? 6.543 -0.371 0.947 1.00 87.69 99 GLN A C 1
ATOM 737 O O . GLN A 1 99 ? 5.740 -1.193 1.385 1.00 87.69 99 GLN A O 1
ATOM 742 N N . LEU A 1 100 ? 7.861 -0.512 1.121 1.00 89.06 100 LEU A N 1
ATOM 743 C CA . LEU A 1 100 ? 8.455 -1.599 1.907 1.00 89.06 100 LEU A CA 1
ATOM 744 C C . LEU A 1 100 ? 8.085 -1.485 3.391 1.00 89.06 100 LEU A C 1
ATOM 746 O O . LEU A 1 100 ? 7.725 -2.476 4.021 1.00 89.06 100 LEU A O 1
ATOM 750 N N . GLU A 1 101 ? 8.094 -0.272 3.944 1.00 90.94 101 GLU A N 1
ATOM 751 C CA . GLU A 1 101 ? 7.617 -0.027 5.306 1.00 90.94 101 GLU A CA 1
ATOM 752 C C . GLU A 1 101 ? 6.131 -0.391 5.453 1.00 90.94 101 GLU A C 1
ATOM 754 O O . GLU A 1 101 ? 5.741 -1.066 6.408 1.00 90.94 101 GLU A O 1
ATOM 759 N N . LEU A 1 102 ? 5.300 0.007 4.483 1.00 91.31 102 LEU A N 1
ATOM 760 C CA . LEU A 1 102 ? 3.889 -0.369 4.425 1.00 91.31 102 LEU A CA 1
ATOM 761 C C . LEU A 1 102 ? 3.720 -1.897 4.398 1.00 91.31 102 LEU A C 1
ATOM 763 O O . LEU A 1 102 ? 2.859 -2.426 5.106 1.00 91.31 102 LEU A O 1
ATOM 767 N N . ALA A 1 103 ? 4.558 -2.609 3.637 1.00 92.38 103 ALA A N 1
ATOM 768 C CA . ALA A 1 103 ? 4.563 -4.068 3.585 1.00 92.38 103 ALA A CA 1
ATOM 769 C C . ALA A 1 103 ? 4.814 -4.692 4.963 1.00 92.38 103 ALA A C 1
ATOM 771 O O . ALA A 1 103 ? 4.055 -5.566 5.392 1.00 92.38 103 ALA A O 1
ATOM 772 N N . GLU A 1 104 ? 5.823 -4.206 5.687 1.00 93.50 104 GLU A N 1
ATOM 773 C CA . GLU A 1 104 ? 6.132 -4.688 7.035 1.00 93.50 104 GLU A CA 1
ATOM 774 C C . GLU A 1 104 ? 5.014 -4.369 8.035 1.00 93.50 104 GLU A C 1
ATOM 776 O O . GLU A 1 104 ? 4.641 -5.229 8.834 1.00 93.50 104 GLU A O 1
ATOM 781 N N . ARG A 1 105 ? 4.392 -3.185 7.953 1.00 93.19 105 ARG A N 1
ATOM 782 C CA . ARG A 1 105 ? 3.255 -2.825 8.820 1.00 93.19 105 ARG A CA 1
ATOM 783 C C . ARG A 1 105 ? 2.009 -3.675 8.555 1.00 93.19 105 ARG A C 1
ATOM 785 O O . ARG A 1 105 ? 1.281 -4.005 9.490 1.00 93.19 105 ARG A O 1
ATOM 792 N N . MET A 1 106 ? 1.755 -4.045 7.300 1.00 93.81 106 MET A N 1
ATOM 793 C CA . MET A 1 106 ? 0.582 -4.832 6.900 1.00 93.81 106 MET A CA 1
ATOM 794 C C . MET A 1 106 ? 0.739 -6.342 7.123 1.00 93.81 106 MET A C 1
ATOM 796 O O . MET A 1 106 ? -0.255 -7.053 7.322 1.00 93.81 106 MET A O 1
ATOM 800 N N . ARG A 1 107 ? 1.979 -6.842 7.134 1.00 93.81 107 ARG A N 1
ATOM 801 C CA . ARG A 1 107 ? 2.296 -8.269 7.265 1.00 93.81 107 ARG A CA 1
ATOM 802 C C . ARG A 1 107 ? 1.685 -8.937 8.510 1.00 93.81 107 ARG A C 1
ATOM 804 O O . ARG A 1 107 ? 1.102 -10.014 8.347 1.00 93.81 107 ARG A O 1
ATOM 811 N N . PRO A 1 108 ? 1.710 -8.346 9.724 1.00 94.50 108 PRO A N 1
ATOM 812 C CA . PRO A 1 108 ? 1.046 -8.910 10.905 1.00 94.50 108 PRO A CA 1
ATOM 813 C C . PRO A 1 108 ? -0.468 -9.093 10.741 1.00 94.50 108 PRO A C 1
ATOM 815 O O . PRO A 1 108 ? -1.067 -9.970 11.365 1.00 94.50 108 PRO A O 1
ATOM 818 N N . TRP A 1 109 ? -1.104 -8.301 9.876 1.00 94.00 109 TRP A N 1
ATOM 819 C CA . TRP A 1 109 ? -2.535 -8.403 9.578 1.00 94.00 109 TRP A CA 1
ATOM 820 C C . TRP A 1 109 ? -2.832 -9.456 8.500 1.00 94.00 109 TRP A C 1
ATOM 822 O O . TRP A 1 109 ? -3.989 -9.724 8.169 1.00 94.00 109 TRP A O 1
ATOM 832 N N . GLY A 1 110 ? -1.786 -10.109 7.985 1.00 92.56 110 GLY A N 1
ATOM 833 C CA . GLY A 1 110 ? -1.856 -11.094 6.915 1.00 92.56 110 GLY A CA 1
ATOM 834 C C . GLY A 1 110 ? -2.283 -10.486 5.583 1.00 92.56 110 GLY A C 1
ATOM 835 O O . GLY A 1 110 ? -2.882 -11.189 4.773 1.00 92.56 110 GLY A O 1
ATOM 836 N N . ILE A 1 111 ? -2.022 -9.194 5.382 1.00 93.75 111 ILE A N 1
ATOM 837 C CA . ILE A 1 111 ? -2.143 -8.508 4.095 1.00 93.75 111 ILE A CA 1
ATOM 838 C C . ILE A 1 111 ? -0.738 -8.461 3.499 1.00 93.75 111 ILE A C 1
ATOM 840 O O . ILE A 1 111 ? 0.212 -8.074 4.181 1.00 93.75 111 ILE A O 1
ATOM 844 N N . ARG A 1 112 ? -0.594 -8.906 2.252 1.00 91.81 112 ARG A N 1
ATOM 845 C CA . ARG A 1 112 ? 0.685 -8.857 1.538 1.00 91.81 112 ARG A CA 1
ATOM 846 C C . ARG A 1 112 ? 0.759 -7.565 0.738 1.00 91.81 112 ARG A C 1
ATOM 848 O O . ARG A 1 112 ? -0.248 -7.135 0.186 1.00 91.81 112 ARG A O 1
ATOM 855 N N . VAL A 1 113 ? 1.943 -6.979 0.657 1.00 91.00 113 VAL A N 1
ATOM 856 C CA . VAL A 1 113 ? 2.224 -5.857 -0.237 1.00 91.00 113 VAL A CA 1
ATOM 857 C C . VAL A 1 113 ? 3.402 -6.267 -1.103 1.00 91.00 113 VAL A C 1
ATOM 859 O O . VAL A 1 113 ? 4.493 -6.506 -0.592 1.00 91.00 113 VAL A O 1
ATOM 862 N N . ASP A 1 114 ? 3.155 -6.393 -2.398 1.00 88.31 114 ASP A N 1
ATOM 863 C CA . ASP A 1 114 ? 4.153 -6.719 -3.399 1.00 88.31 114 ASP A CA 1
ATOM 864 C C . ASP A 1 114 ? 4.588 -5.426 -4.096 1.00 88.31 114 ASP A C 1
ATOM 866 O O . ASP A 1 114 ? 3.821 -4.747 -4.779 1.00 88.31 114 ASP A O 1
ATOM 870 N N . VAL A 1 115 ? 5.853 -5.085 -3.886 1.00 86.56 115 VAL A N 1
ATOM 871 C CA . VAL A 1 115 ? 6.537 -3.953 -4.507 1.00 86.56 115 VAL A CA 1
ATOM 872 C C . VAL A 1 115 ? 7.148 -4.473 -5.804 1.00 86.56 115 VAL A C 1
ATOM 874 O O . VAL A 1 115 ? 8.036 -5.331 -5.765 1.00 86.56 115 VAL A O 1
ATOM 877 N N . VAL A 1 116 ? 6.648 -4.008 -6.953 1.00 83.69 116 VAL A N 1
ATOM 878 C CA . VAL A 1 116 ? 7.091 -4.482 -8.274 1.00 83.69 116 VAL A CA 1
ATOM 879 C C . VAL A 1 116 ? 7.663 -3.352 -9.119 1.00 83.69 116 VAL A C 1
ATOM 881 O O . VAL A 1 116 ? 7.268 -2.189 -9.005 1.00 83.69 116 VAL A O 1
ATOM 884 N N . ALA A 1 117 ? 8.632 -3.696 -9.965 1.00 77.81 117 ALA A N 1
ATOM 885 C CA . ALA A 1 117 ? 9.228 -2.760 -10.904 1.00 77.81 117 ALA A CA 1
ATOM 886 C C . ALA A 1 117 ? 8.288 -2.589 -12.099 1.00 77.81 117 ALA A C 1
ATOM 888 O O . ALA A 1 117 ? 7.688 -3.571 -12.548 1.00 77.81 117 ALA A O 1
ATOM 889 N N . VAL A 1 118 ? 8.200 -1.365 -12.631 1.00 70.38 118 VAL A N 1
ATOM 890 C CA . VAL A 1 118 ? 7.437 -1.092 -13.857 1.00 70.38 118 VAL A CA 1
ATOM 891 C C . VAL A 1 118 ? 7.926 -2.012 -14.966 1.00 70.38 118 VAL A C 1
ATOM 893 O O . VAL A 1 118 ? 9.089 -1.974 -15.373 1.00 70.38 118 VAL A O 1
ATOM 896 N N . GLY A 1 119 ? 7.015 -2.845 -15.453 1.00 62.59 119 GLY A N 1
ATOM 897 C CA . GLY A 1 119 ? 7.223 -3.692 -16.615 1.00 62.59 119 GLY A CA 1
ATOM 898 C C . GLY A 1 119 ? 6.313 -3.226 -17.739 1.00 62.59 119 GLY A C 1
ATOM 899 O O . GLY A 1 119 ? 5.153 -2.903 -17.500 1.00 62.59 119 GLY A O 1
ATOM 900 N N . VAL A 1 120 ? 6.798 -3.258 -18.985 1.00 51.12 120 VAL A N 1
ATOM 901 C CA . VAL A 1 120 ? 5.999 -2.927 -20.188 1.00 51.12 120 VAL A CA 1
ATOM 902 C C . VAL A 1 120 ? 4.674 -3.710 -20.229 1.00 51.12 120 VAL A C 1
ATOM 904 O O . VAL A 1 120 ? 3.680 -3.242 -20.782 1.00 51.12 120 VAL A O 1
ATOM 907 N N . THR A 1 121 ? 4.651 -4.901 -19.628 1.00 51.28 121 THR A N 1
ATOM 908 C CA . THR A 1 121 ? 3.487 -5.783 -19.519 1.00 51.28 121 THR A CA 1
ATOM 909 C C . THR A 1 121 ? 2.494 -5.385 -18.424 1.00 51.28 121 THR A C 1
ATOM 911 O O . THR A 1 121 ? 1.303 -5.632 -18.605 1.00 51.28 121 THR A O 1
ATOM 914 N N . CYS A 1 122 ? 2.925 -4.764 -17.323 1.00 60.34 122 CYS A N 1
ATOM 915 C CA . CYS A 1 122 ? 2.047 -4.433 -16.191 1.00 60.34 122 CYS A CA 1
ATOM 916 C C . CYS A 1 122 ? 1.354 -3.084 -16.387 1.00 60.34 122 CYS A C 1
ATOM 918 O O . CYS A 1 122 ? 0.124 -3.053 -16.410 1.00 60.34 122 CYS A O 1
ATOM 920 N N . ALA A 1 123 ? 2.105 -2.050 -16.775 1.00 53.91 123 ALA A N 1
ATOM 921 C CA . ALA A 1 123 ? 1.546 -0.758 -17.177 1.00 53.91 123 ALA A CA 1
ATOM 922 C C . ALA A 1 123 ? 0.470 -0.869 -18.284 1.00 53.91 123 ALA A C 1
ATOM 924 O O . ALA A 1 123 ? -0.543 -0.175 -18.257 1.00 53.91 123 ALA A O 1
ATOM 925 N N . LYS A 1 124 ? 0.643 -1.774 -19.266 1.00 52.84 124 LYS A N 1
ATOM 926 C CA . LYS A 1 124 ? -0.343 -1.975 -20.351 1.00 52.84 124 LYS A CA 1
ATOM 927 C C . LYS A 1 124 ? -1.555 -2.817 -19.963 1.00 52.84 124 LYS A C 1
ATOM 929 O O . LYS A 1 124 ? -2.601 -2.665 -20.588 1.00 52.84 124 LYS A O 1
ATOM 934 N N . SER A 1 125 ? -1.410 -3.757 -19.030 1.00 52.09 125 SER A N 1
ATOM 935 C CA . SER A 1 125 ? -2.480 -4.719 -18.732 1.00 52.09 125 SER A CA 1
ATOM 936 C C . SER A 1 125 ? -3.434 -4.242 -17.644 1.00 52.09 125 SER A C 1
ATOM 938 O O . SER A 1 125 ? -4.570 -4.713 -17.607 1.00 52.09 125 SER A O 1
ATOM 940 N N . TRP A 1 126 ? -3.006 -3.310 -16.791 1.00 55.12 126 TRP A N 1
ATOM 941 C CA . TRP A 1 126 ? -3.818 -2.804 -15.680 1.00 55.12 126 TRP A CA 1
ATOM 942 C C . TRP A 1 126 ? -4.458 -1.436 -15.972 1.00 55.12 126 TRP A C 1
ATOM 944 O O . TRP A 1 126 ? -5.475 -1.098 -15.361 1.00 55.12 126 TRP A O 1
ATOM 954 N N . GLY A 1 127 ? -3.939 -0.702 -16.968 1.00 55.94 127 GLY A N 1
ATOM 955 C CA . GLY A 1 127 ? -4.299 0.697 -17.226 1.00 55.94 127 GLY A CA 1
ATOM 956 C C . GLY A 1 127 ? -3.839 1.616 -16.088 1.00 55.94 127 GLY A C 1
ATOM 957 O O . GLY A 1 127 ? -3.141 1.172 -15.183 1.00 55.94 127 GLY A O 1
ATOM 958 N N . ASP A 1 128 ? -4.268 2.880 -16.092 1.00 55.12 128 ASP A N 1
ATOM 959 C CA . ASP A 1 128 ? -4.223 3.706 -14.877 1.00 55.12 128 ASP A CA 1
ATOM 960 C C . ASP A 1 128 ? -5.266 3.125 -13.899 1.00 55.12 128 ASP A C 1
ATOM 962 O O . ASP A 1 128 ? -6.479 3.233 -14.145 1.00 55.12 128 ASP A O 1
ATOM 966 N N . PRO A 1 129 ? -4.833 2.389 -12.855 1.00 56.28 129 PRO A N 1
ATOM 967 C CA . PRO A 1 129 ? -4.012 2.942 -11.775 1.00 56.28 129 PRO A CA 1
ATOM 968 C C . PRO A 1 129 ? -2.744 2.140 -11.409 1.00 56.28 129 PRO A C 1
ATOM 970 O O . PRO A 1 129 ? -2.665 0.930 -11.592 1.00 56.28 129 PRO A O 1
ATOM 973 N N . ALA A 1 130 ? -1.798 2.810 -10.739 1.00 68.38 130 ALA A N 1
ATOM 974 C CA . ALA A 1 130 ? -0.524 2.240 -10.271 1.00 68.38 130 ALA A CA 1
ATOM 975 C C . ALA A 1 130 ? -0.637 1.211 -9.119 1.00 68.38 130 ALA A C 1
ATOM 977 O O . ALA A 1 130 ? 0.379 0.663 -8.682 1.00 68.38 130 ALA A O 1
ATOM 978 N N . VAL A 1 131 ? -1.847 0.965 -8.593 1.00 76.94 131 VAL A N 1
ATOM 979 C CA . VAL A 1 131 ? -2.077 0.062 -7.454 1.00 76.94 131 VAL A CA 1
ATOM 980 C C . VAL A 1 131 ? -3.229 -0.901 -7.732 1.00 76.94 131 VAL A C 1
ATOM 982 O O . VAL A 1 131 ? -4.349 -0.492 -8.053 1.00 76.94 131 VAL A O 1
ATOM 985 N N . LEU A 1 132 ? -2.967 -2.191 -7.530 1.00 83.56 132 LEU A N 1
ATOM 986 C CA . LEU A 1 132 ? -3.969 -3.254 -7.575 1.00 83.56 132 LEU A CA 1
ATOM 987 C C . LEU A 1 132 ? -4.186 -3.882 -6.200 1.00 83.56 132 LEU A C 1
ATOM 989 O O . LEU A 1 132 ? -3.233 -4.085 -5.450 1.00 83.56 132 LEU A O 1
ATOM 993 N N . ALA A 1 133 ? -5.417 -4.301 -5.917 1.00 86.00 133 ALA A N 1
ATOM 994 C CA . ALA A 1 133 ? -5.723 -5.242 -4.848 1.00 86.00 133 ALA A CA 1
ATOM 995 C C . ALA A 1 133 ? -6.133 -6.593 -5.439 1.00 86.00 133 ALA A C 1
ATOM 997 O O . ALA A 1 133 ? -7.118 -6.702 -6.157 1.00 86.00 133 ALA A O 1
ATOM 998 N N . ILE A 1 134 ? -5.412 -7.652 -5.100 1.00 84.88 134 ILE A N 1
ATOM 999 C CA . ILE A 1 134 ? -5.814 -9.027 -5.374 1.00 84.88 134 ILE A CA 1
ATOM 1000 C C . ILE A 1 134 ? -6.587 -9.519 -4.156 1.00 84.88 134 ILE A C 1
ATOM 1002 O O . ILE A 1 134 ? -6.050 -9.608 -3.044 1.00 84.88 134 ILE A O 1
ATOM 1006 N N . ASN A 1 135 ? -7.870 -9.811 -4.352 1.00 85.62 135 ASN A N 1
ATOM 1007 C CA . ASN A 1 135 ? -8.720 -10.321 -3.284 1.00 85.62 135 ASN A CA 1
ATOM 1008 C C . ASN A 1 135 ? -8.408 -11.803 -2.978 1.00 85.62 135 ASN A C 1
ATOM 1010 O O . ASN A 1 135 ? -7.649 -12.473 -3.679 1.00 85.62 135 ASN A O 1
ATOM 1014 N N . LYS A 1 136 ? -9.044 -12.364 -1.943 1.00 80.94 136 LYS A N 1
ATOM 1015 C CA . LYS A 1 136 ? -8.864 -13.778 -1.552 1.00 80.94 136 LYS A CA 1
ATOM 1016 C C . LYS A 1 136 ? -9.173 -14.799 -2.658 1.00 80.94 136 LYS A C 1
ATOM 1018 O O . LYS A 1 136 ? -8.744 -15.942 -2.547 1.00 80.94 136 LYS A O 1
ATOM 1023 N N . LYS A 1 137 ? -9.956 -14.423 -3.674 1.00 84.62 137 LYS A N 1
ATOM 1024 C CA . LYS A 1 137 ? -10.318 -15.280 -4.813 1.00 84.62 137 LYS A CA 1
ATOM 1025 C C . LYS A 1 137 ? -9.294 -15.192 -5.952 1.00 84.62 137 LYS A C 1
ATOM 1027 O O . LYS A 1 137 ? -9.512 -15.798 -6.994 1.00 84.62 137 LYS A O 1
ATOM 1032 N N . GLY A 1 138 ? -8.211 -14.430 -5.774 1.00 81.50 138 GLY A N 1
ATOM 1033 C CA . GLY A 1 138 ? -7.198 -14.208 -6.804 1.00 81.50 138 GLY A CA 1
ATOM 1034 C C . GLY A 1 138 ? -7.642 -13.242 -7.902 1.00 81.50 138 GLY A C 1
ATOM 1035 O O . GLY A 1 138 ? -6.979 -13.155 -8.929 1.00 81.50 138 GLY A O 1
ATOM 1036 N N . VAL A 1 139 ? -8.758 -12.528 -7.714 1.00 82.00 139 VAL A N 1
ATOM 1037 C CA . VAL A 1 139 ? -9.253 -11.574 -8.711 1.00 82.00 139 VAL A CA 1
ATOM 1038 C C . VAL A 1 139 ? -8.556 -10.229 -8.487 1.00 82.00 139 VAL A C 1
ATOM 1040 O O . VAL A 1 139 ? -8.643 -9.703 -7.372 1.00 82.00 139 VAL A O 1
ATOM 1043 N N . PRO A 1 140 ? -7.857 -9.683 -9.500 1.00 81.19 140 PRO A N 1
ATOM 1044 C CA . PRO A 1 140 ? -7.261 -8.357 -9.418 1.00 81.19 140 PRO A CA 1
ATOM 1045 C C . PRO A 1 140 ? -8.341 -7.275 -9.544 1.00 81.19 140 PRO A C 1
ATOM 1047 O O . PRO A 1 140 ? -9.147 -7.287 -10.474 1.00 81.19 140 PRO A O 1
ATOM 1050 N N . GLU A 1 141 ? -8.333 -6.324 -8.618 1.00 83.94 141 GLU A N 1
ATOM 1051 C CA . GLU A 1 141 ? -9.235 -5.177 -8.558 1.00 83.94 141 GLU A CA 1
ATOM 1052 C C . GLU A 1 141 ? -8.399 -3.882 -8.581 1.00 83.94 141 GLU A C 1
ATOM 1054 O O . GLU A 1 141 ? -7.593 -3.657 -7.672 1.00 83.94 141 GLU A O 1
ATOM 1059 N N . PRO A 1 142 ? -8.536 -3.029 -9.613 1.00 82.75 142 PRO A N 1
ATOM 1060 C CA . PRO A 1 142 ? -7.800 -1.772 -9.677 1.00 82.75 142 PRO A CA 1
ATOM 1061 C C . PRO A 1 142 ? -8.302 -0.790 -8.620 1.00 82.75 142 PRO A C 1
ATOM 1063 O O . PRO A 1 142 ? -9.501 -0.516 -8.535 1.00 82.75 142 PRO A O 1
ATOM 1066 N N . ILE A 1 143 ? -7.381 -0.205 -7.851 1.00 83.44 143 ILE A N 1
ATOM 1067 C CA . ILE A 1 143 ? -7.724 0.825 -6.868 1.00 83.44 143 ILE A CA 1
ATOM 1068 C C . ILE A 1 143 ? -7.659 2.187 -7.553 1.00 83.44 143 ILE A C 1
ATOM 1070 O O . ILE A 1 143 ? -6.585 2.701 -7.851 1.00 83.44 143 ILE A O 1
ATOM 1074 N N . ARG A 1 144 ? -8.829 2.777 -7.803 1.00 81.25 144 ARG A N 1
ATOM 1075 C CA . ARG A 1 144 ? -8.957 4.104 -8.434 1.00 81.25 144 ARG A CA 1
ATOM 1076 C C . ARG A 1 144 ? -9.289 5.218 -7.449 1.00 81.25 144 ARG A C 1
ATOM 1078 O O . ARG A 1 144 ? -9.094 6.387 -7.758 1.00 81.25 144 ARG A O 1
ATOM 1085 N N . THR A 1 145 ? -9.801 4.856 -6.280 1.00 85.38 145 THR A N 1
ATOM 1086 C CA . THR A 1 145 ? -10.268 5.788 -5.255 1.00 85.38 145 THR A CA 1
ATOM 1087 C C . THR A 1 145 ? -9.826 5.310 -3.884 1.00 85.38 145 THR A C 1
ATOM 1089 O O . THR A 1 145 ? -9.829 4.109 -3.613 1.00 85.38 145 THR A O 1
ATOM 1092 N N . TRP A 1 146 ? -9.489 6.267 -3.027 1.00 86.31 146 TRP A N 1
ATOM 1093 C CA . TRP A 1 146 ? -9.141 6.049 -1.628 1.00 86.31 146 TRP A CA 1
ATOM 1094 C C . TRP A 1 146 ? -10.241 6.632 -0.731 1.00 86.31 146 TRP A C 1
ATOM 1096 O O . TRP A 1 146 ? -10.904 7.583 -1.156 1.00 86.31 146 TRP A O 1
ATOM 1106 N N . PRO A 1 147 ? -10.425 6.119 0.496 1.00 92.69 147 PRO A N 1
ATOM 1107 C CA . PRO A 1 147 ? -9.737 4.974 1.107 1.00 92.69 147 PRO A CA 1
ATOM 1108 C C . PRO A 1 147 ? -10.148 3.621 0.502 1.00 92.69 147 PRO A C 1
ATOM 1110 O O . PRO A 1 147 ? -11.195 3.501 -0.134 1.00 92.69 147 PRO A O 1
ATOM 1113 N N . VAL A 1 148 ? -9.335 2.582 0.722 1.00 91.25 148 VAL A N 1
ATOM 1114 C CA . VAL A 1 148 ? -9.678 1.193 0.377 1.00 91.25 148 VAL A CA 1
ATOM 1115 C C . VAL A 1 148 ? -9.702 0.315 1.620 1.00 91.25 148 VAL A C 1
ATOM 1117 O O . VAL A 1 148 ? -8.826 0.387 2.481 1.00 91.25 148 VAL A O 1
ATOM 1120 N N . THR A 1 149 ? -10.698 -0.562 1.701 1.00 93.62 149 THR A N 1
ATOM 1121 C CA . THR A 1 149 ? -10.817 -1.538 2.783 1.00 93.62 149 THR A CA 1
ATOM 1122 C C . THR A 1 149 ? -10.200 -2.875 2.386 1.00 93.62 149 THR A C 1
ATOM 1124 O O . THR A 1 149 ? -10.626 -3.529 1.436 1.00 93.62 149 THR A O 1
ATOM 1127 N N . LEU A 1 150 ? -9.242 -3.334 3.180 1.00 93.25 150 LEU A N 1
ATOM 1128 C CA . LEU A 1 150 ? -8.504 -4.572 2.986 1.00 93.25 150 LEU A CA 1
ATOM 1129 C C . LEU A 1 150 ? -8.800 -5.563 4.105 1.00 93.25 150 LEU A C 1
ATOM 1131 O O . LEU A 1 150 ? -9.200 -5.212 5.218 1.00 93.25 150 LEU A O 1
ATOM 1135 N N . ARG A 1 151 ? -8.608 -6.841 3.790 1.00 94.00 151 ARG A N 1
ATOM 1136 C CA . ARG A 1 151 ? -8.794 -7.957 4.716 1.00 94.00 151 ARG A CA 1
ATOM 1137 C C . ARG A 1 151 ? -7.580 -8.871 4.655 1.00 94.00 151 ARG A C 1
ATOM 1139 O O . ARG A 1 151 ? -6.871 -8.914 3.654 1.00 94.00 151 ARG A O 1
ATOM 1146 N N . ARG A 1 152 ? -7.378 -9.662 5.710 1.00 93.94 152 ARG A N 1
ATOM 1147 C 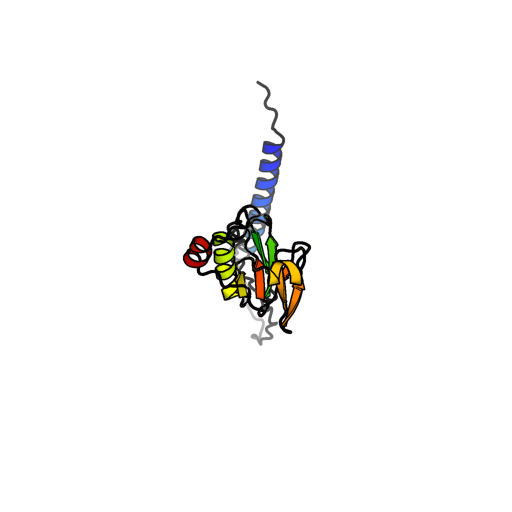CA . ARG A 1 152 ? -6.391 -10.753 5.720 1.00 93.94 152 ARG A CA 1
ATOM 1148 C C . ARG A 1 152 ? -6.500 -11.585 4.440 1.00 93.94 152 ARG A C 1
ATOM 1150 O O . ARG A 1 152 ? -7.599 -12.011 4.112 1.00 93.94 152 ARG A O 1
ATOM 1157 N N . GLY A 1 153 ? -5.390 -11.867 3.768 1.00 89.69 153 GLY A N 1
ATOM 1158 C CA . GLY A 1 153 ? -5.332 -12.615 2.509 1.00 89.69 153 GLY A CA 1
ATOM 1159 C C . GLY A 1 153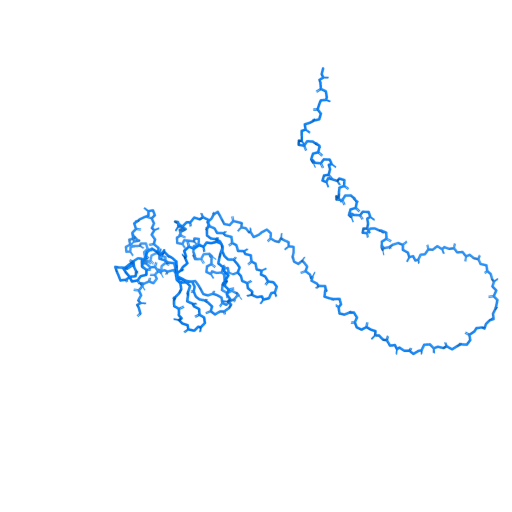 ? -5.416 -11.746 1.254 1.00 89.69 153 GLY A C 1
ATOM 1160 O O . GLY A 1 153 ? -5.166 -12.259 0.168 1.00 89.69 153 GLY A O 1
ATOM 1161 N N . ASN A 1 154 ? -5.723 -10.452 1.383 1.00 91.44 154 ASN A N 1
ATOM 1162 C CA . ASN A 1 154 ? -5.560 -9.515 0.279 1.00 91.44 154 ASN A CA 1
ATOM 1163 C C . ASN A 1 154 ? -4.067 -9.316 -0.023 1.00 91.44 154 ASN A C 1
ATOM 1165 O O . ASN A 1 154 ? -3.234 -9.314 0.890 1.00 91.44 154 ASN A O 1
ATOM 1169 N N . THR A 1 155 ? -3.748 -9.118 -1.299 1.00 91.25 155 THR A N 1
ATOM 1170 C CA . THR A 1 155 ? -2.415 -8.706 -1.752 1.00 91.25 155 THR A CA 1
ATOM 1171 C C . THR A 1 155 ? -2.528 -7.368 -2.464 1.00 91.25 155 THR A C 1
ATOM 1173 O O . THR A 1 155 ? -3.286 -7.257 -3.419 1.00 91.25 155 THR A O 1
ATOM 1176 N N . LEU A 1 156 ? -1.811 -6.353 -1.999 1.00 89.69 156 LEU A N 1
ATOM 1177 C CA . LEU A 1 156 ? -1.636 -5.101 -2.726 1.00 89.69 156 LEU A CA 1
ATOM 1178 C C . LEU A 1 156 ? -0.427 -5.218 -3.639 1.00 89.69 156 LEU A C 1
ATOM 1180 O O . LEU A 1 156 ? 0.604 -5.716 -3.201 1.00 89.69 156 LEU A O 1
ATOM 1184 N N . VAL A 1 157 ? -0.531 -4.725 -4.864 1.00 87.75 157 VAL A N 1
ATOM 1185 C CA . VAL A 1 157 ? 0.600 -4.643 -5.787 1.00 87.75 157 VAL A CA 1
ATOM 1186 C C . VAL A 1 157 ? 0.820 -3.183 -6.144 1.00 87.75 157 VAL A C 1
ATOM 1188 O O . VAL A 1 157 ? -0.093 -2.545 -6.667 1.00 87.75 157 VAL A O 1
ATOM 1191 N N . PHE A 1 158 ? 2.012 -2.668 -5.844 1.00 84.38 158 PHE A N 1
ATOM 1192 C CA . PHE A 1 158 ? 2.426 -1.308 -6.183 1.00 84.38 158 PHE A CA 1
ATOM 1193 C C . PHE A 1 158 ? 3.406 -1.341 -7.349 1.00 84.38 158 PHE A C 1
ATOM 1195 O O . PHE A 1 158 ? 4.499 -1.908 -7.241 1.00 84.38 158 PHE A O 1
ATOM 1202 N N . GLU A 1 159 ? 3.026 -0.703 -8.452 1.00 79.69 159 GLU A N 1
ATOM 1203 C CA . GLU A 1 159 ? 3.923 -0.484 -9.577 1.00 79.69 159 GLU A CA 1
ATOM 1204 C C . GLU A 1 159 ? 4.806 0.745 -9.310 1.00 79.69 159 GLU A C 1
ATOM 1206 O O . GLU A 1 159 ? 4.326 1.868 -9.162 1.00 79.69 159 GLU A O 1
ATOM 1211 N N . ASN A 1 160 ? 6.121 0.534 -9.211 1.00 75.12 160 ASN A N 1
ATOM 1212 C CA . ASN A 1 160 ? 7.040 1.590 -8.793 1.00 75.12 160 ASN A CA 1
ATOM 1213 C C . ASN A 1 160 ? 7.502 2.498 -9.925 1.00 75.12 160 ASN A C 1
ATOM 1215 O O . ASN A 1 160 ? 8.336 2.114 -10.748 1.00 75.12 160 ASN A O 1
ATOM 1219 N N . MET A 1 161 ? 7.067 3.754 -9.855 1.00 67.88 161 MET A N 1
ATOM 1220 C CA . MET A 1 161 ? 7.593 4.859 -10.648 1.00 67.88 161 MET A CA 1
ATOM 1221 C C . MET A 1 161 ? 8.282 5.871 -9.729 1.00 67.88 161 MET A C 1
ATOM 1223 O O . MET A 1 161 ? 7.658 6.435 -8.835 1.00 67.88 161 MET A O 1
ATOM 1227 N N . ARG A 1 162 ? 9.572 6.149 -9.946 1.00 66.69 162 ARG A N 1
ATOM 1228 C CA . ARG A 1 162 ? 10.293 7.190 -9.196 1.00 66.69 162 ARG A CA 1
ATOM 1229 C C . ARG A 1 162 ? 10.177 8.508 -9.949 1.00 66.69 162 ARG A C 1
ATOM 1231 O O . ARG A 1 162 ? 10.855 8.684 -10.953 1.00 66.69 162 ARG A O 1
ATOM 1238 N N . GLY A 1 163 ? 9.334 9.430 -9.485 1.00 61.66 163 GLY A N 1
ATOM 1239 C CA . GLY A 1 163 ? 9.137 10.722 -10.162 1.00 61.66 163 GLY A CA 1
ATOM 1240 C C . GLY A 1 163 ? 8.600 10.572 -11.591 1.00 61.66 163 GLY A C 1
ATOM 1241 O O . GLY A 1 163 ? 9.055 11.265 -12.494 1.00 61.66 163 GLY A O 1
ATOM 1242 N N . GLY A 1 164 ? 7.699 9.607 -11.810 1.00 64.56 164 GLY A N 1
ATOM 1243 C CA . GLY A 1 164 ? 7.086 9.340 -13.116 1.00 64.56 164 GLY A CA 1
ATOM 1244 C C . GLY A 1 164 ? 7.945 8.538 -14.102 1.00 64.56 164 GLY A C 1
ATOM 1245 O O . GLY A 1 164 ? 7.485 8.265 -15.206 1.00 64.56 164 GLY A O 1
ATOM 1246 N N . ARG A 1 165 ? 9.168 8.125 -13.730 1.00 70.50 165 ARG A N 1
ATOM 1247 C CA . ARG A 1 165 ? 9.998 7.224 -14.550 1.00 70.50 165 ARG A CA 1
ATOM 1248 C C . ARG A 1 165 ? 10.089 5.810 -13.955 1.00 70.50 165 ARG A C 1
ATOM 1250 O O . ARG A 1 165 ? 10.057 5.668 -12.729 1.00 70.50 165 ARG A O 1
ATOM 1257 N N . PRO A 1 166 ? 10.260 4.772 -14.794 1.00 75.56 166 PRO A N 1
ATOM 1258 C CA . PRO A 1 166 ? 10.601 3.428 -14.333 1.00 75.56 166 PRO A CA 1
ATOM 1259 C C . PRO A 1 166 ? 11.877 3.417 -13.481 1.00 75.56 166 PRO A C 1
ATOM 1261 O O . PRO A 1 166 ? 12.791 4.213 -13.719 1.00 75.56 166 PRO A O 1
ATOM 1264 N N . LEU A 1 167 ? 11.951 2.492 -12.521 1.00 77.12 167 LEU A N 1
ATOM 1265 C CA . LEU A 1 167 ? 13.174 2.241 -11.752 1.00 77.12 167 LEU A CA 1
ATOM 1266 C C . LEU A 1 167 ? 14.312 1.761 -12.665 1.00 77.12 167 LEU A C 1
ATOM 1268 O O . LEU A 1 167 ? 14.109 0.933 -13.558 1.00 77.12 167 LEU A O 1
ATOM 1272 N N . ALA A 1 168 ? 15.523 2.253 -12.416 1.00 80.56 168 ALA A N 1
ATOM 1273 C CA . ALA A 1 168 ? 16.726 1.795 -13.100 1.00 80.56 168 ALA A CA 1
ATOM 1274 C C . ALA A 1 168 ? 17.173 0.406 -12.594 1.00 80.56 168 ALA A C 1
ATOM 1276 O O . ALA A 1 168 ? 16.781 -0.043 -11.517 1.00 80.56 168 ALA A O 1
ATOM 1277 N N . LYS A 1 169 ? 17.990 -0.319 -13.374 1.00 79.88 169 LYS A N 1
ATOM 1278 C CA . LYS A 1 169 ? 18.401 -1.705 -13.045 1.00 79.88 169 LYS A CA 1
ATOM 1279 C C . LYS A 1 169 ? 19.141 -1.813 -11.708 1.00 79.88 169 LYS A C 1
ATOM 1281 O O . LYS A 1 169 ? 18.978 -2.794 -10.988 1.00 79.88 169 LYS A O 1
ATOM 1286 N N . ASP A 1 170 ? 19.972 -0.828 -11.408 1.00 83.81 170 ASP A N 1
ATOM 1287 C CA . ASP A 1 170 ? 20.680 -0.678 -10.142 1.00 83.81 170 ASP A CA 1
ATOM 1288 C C . ASP A 1 170 ? 19.714 -0.427 -8.978 1.00 83.81 170 ASP A C 1
ATOM 1290 O O . ASP A 1 170 ? 19.874 -1.048 -7.931 1.00 83.81 170 ASP A O 1
ATOM 1294 N N . GLU A 1 171 ? 18.666 0.379 -9.175 1.00 80.38 171 GLU A N 1
ATOM 1295 C CA . GLU A 1 171 ? 17.618 0.609 -8.169 1.00 80.38 171 GLU A CA 1
ATOM 1296 C C . GLU A 1 171 ? 16.791 -0.658 -7.910 1.00 80.38 171 GLU A C 1
ATOM 1298 O O . GLU A 1 171 ? 16.544 -1.007 -6.758 1.00 80.38 171 GLU A O 1
ATOM 1303 N N . ILE A 1 172 ? 16.410 -1.388 -8.966 1.00 81.12 172 ILE A N 1
ATOM 1304 C CA . ILE A 1 172 ? 15.705 -2.675 -8.849 1.00 81.12 172 ILE A CA 1
ATOM 1305 C C . ILE A 1 172 ? 16.539 -3.663 -8.029 1.00 81.12 172 ILE A C 1
ATOM 1307 O O . ILE A 1 172 ? 16.007 -4.337 -7.150 1.00 81.12 172 ILE A O 1
ATOM 1311 N N . LYS A 1 173 ? 17.851 -3.730 -8.294 1.00 81.75 173 LYS A N 1
ATOM 1312 C CA . LYS A 1 173 ? 18.773 -4.593 -7.551 1.00 81.75 173 LYS A CA 1
ATOM 1313 C C . LYS A 1 173 ? 18.938 -4.137 -6.101 1.00 81.75 173 LYS A C 1
ATOM 1315 O O . LYS A 1 173 ? 18.958 -4.981 -5.217 1.00 81.75 173 LYS A O 1
ATOM 1320 N N . TYR A 1 174 ? 19.066 -2.833 -5.866 1.00 82.69 174 TYR A N 1
ATOM 1321 C CA . TYR A 1 174 ? 19.270 -2.266 -4.532 1.00 82.69 174 TYR A CA 1
ATOM 1322 C C . TYR A 1 174 ? 18.079 -2.522 -3.604 1.00 82.69 174 TYR A C 1
ATOM 1324 O O . TYR A 1 174 ? 18.269 -2.897 -2.454 1.00 82.69 174 TYR A O 1
ATOM 1332 N N . TYR A 1 175 ? 16.861 -2.348 -4.115 1.00 79.88 175 TYR A N 1
ATOM 1333 C CA . TYR A 1 175 ? 15.632 -2.549 -3.347 1.00 79.88 175 TYR A CA 1
ATOM 1334 C C . TYR A 1 175 ? 15.069 -3.974 -3.440 1.00 79.88 175 TYR A C 1
ATOM 1336 O O . TYR A 1 175 ? 13.993 -4.231 -2.906 1.00 79.88 175 TYR A O 1
ATOM 1344 N N . GLU A 1 176 ? 15.751 -4.878 -4.151 1.00 82.12 176 GLU A N 1
ATOM 1345 C CA . GLU A 1 176 ? 15.306 -6.257 -4.403 1.00 82.12 176 GLU A CA 1
ATOM 1346 C C . GLU A 1 176 ? 13.864 -6.346 -4.939 1.00 82.12 176 GLU A C 1
ATOM 1348 O O . GLU A 1 176 ? 13.097 -7.265 -4.639 1.00 82.12 176 GLU A O 1
ATOM 1353 N N . VAL A 1 177 ? 13.481 -5.365 -5.758 1.00 80.19 177 VAL A N 1
ATOM 1354 C CA . VAL A 1 177 ? 12.126 -5.251 -6.294 1.00 80.19 177 VAL A CA 1
ATOM 1355 C C . VAL A 1 177 ? 11.911 -6.350 -7.325 1.00 80.19 177 VAL A C 1
ATOM 1357 O O . VAL A 1 177 ? 12.699 -6.523 -8.260 1.00 80.19 177 VAL A O 1
ATOM 1360 N N . LYS A 1 178 ? 10.816 -7.099 -7.184 1.00 77.81 178 LYS A N 1
ATOM 1361 C CA . LYS A 1 178 ? 10.525 -8.190 -8.113 1.00 77.81 178 LYS A CA 1
ATOM 1362 C C . LYS A 1 178 ? 10.144 -7.634 -9.488 1.00 77.81 178 LYS A C 1
ATOM 1364 O O . LYS A 1 178 ? 9.424 -6.632 -9.573 1.00 77.81 178 LYS A O 1
ATOM 1369 N N . PRO A 1 179 ? 10.577 -8.289 -10.579 1.00 68.38 179 PRO A N 1
ATOM 1370 C CA . PRO A 1 179 ? 10.002 -8.015 -11.883 1.00 68.38 179 PRO A CA 1
ATOM 1371 C C . PRO A 1 179 ? 8.512 -8.354 -11.836 1.00 68.38 179 PRO A C 1
ATOM 1373 O O . PRO A 1 179 ? 8.108 -9.352 -11.237 1.00 68.38 179 PRO A O 1
ATOM 1376 N N . CYS A 1 180 ? 7.692 -7.520 -12.464 1.00 66.19 180 CYS A N 1
ATOM 1377 C CA . CYS A 1 180 ? 6.274 -7.799 -12.576 1.00 66.19 180 CYS A CA 1
ATOM 1378 C C . CYS A 1 180 ? 6.065 -8.970 -13.558 1.00 66.19 180 CYS A C 1
ATOM 1380 O O . CYS A 1 180 ? 6.321 -8.841 -14.757 1.00 66.19 180 CYS A O 1
ATOM 1382 N N . ILE A 1 181 ? 5.667 -10.134 -13.035 1.00 58.06 181 ILE A N 1
ATOM 1383 C CA . ILE A 1 181 ? 5.412 -11.365 -13.799 1.00 58.06 181 ILE A CA 1
ATOM 1384 C C . ILE A 1 181 ? 3.921 -11.688 -13.663 1.00 58.06 181 ILE A C 1
ATOM 1386 O O . ILE A 1 181 ? 3.381 -11.633 -12.559 1.00 58.06 181 ILE A O 1
ATOM 1390 N N . ARG A 1 182 ? 3.269 -11.966 -14.794 1.00 54.12 182 ARG A N 1
ATOM 1391 C CA . ARG A 1 182 ? 1.841 -12.291 -14.889 1.00 54.12 182 ARG A CA 1
ATOM 1392 C C . ARG A 1 182 ? 1.552 -13.728 -14.471 1.00 54.12 182 ARG A C 1
ATOM 1394 O O . ARG A 1 182 ? 2.375 -14.601 -14.821 1.00 54.12 182 ARG A O 1
#

Radius of gyration: 28.59 Å; Cα contacts (8 Å, |Δi|>4): 202; chains: 1; bounding box: 54×66×88 Å

Foldseek 3Di:
DDPDQDPVNVVVVVVVVVVVVVVVVVVVVVPPDDDDDDDDDDDDDDDDDDDDDDPPVPPPPPCPDCPVPPADCQKDWDADPVLKIKIDGPDLQQALVNQVVVQVVCVVSQEHEAEAWDDPVPCVPQPDDQKWKQAQVRDIDDDPDDTDIDHRNIYMYGHHDNVNHTDDPVRCVVSVHHHDDD
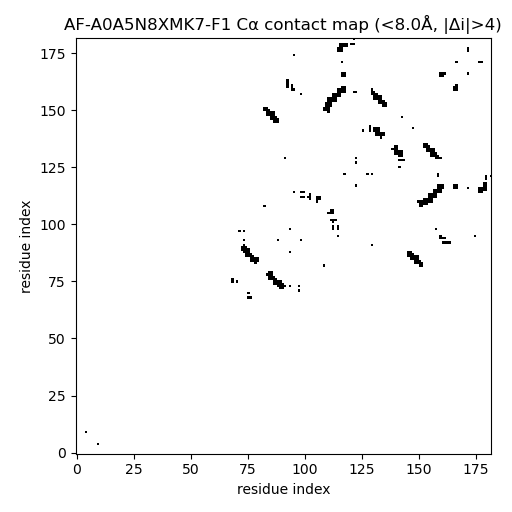
pLDDT: mean 70.25, std 19.07, range [31.61, 94.75]

Sequence (182 aa):
MSTRTTFEDRLLGELQREIELREAGAGEERAKGWSKGSVRRLFTLRRMAVVATACAVVGVATVAGPGSPAESPAYALERHGDGRVELTIKDQGIGVNAQLELAERMRPWGIRVDVVAVGVTCAKSWGDPAVLAINKKGVPEPIRTWPVTLRRGNTLVFENMRGGRPLAKDEIKYYEVKPCIR

Solvent-accessible surface area (backbone atoms only — not comparable to full-atom values): 11418 Å² total; per-residue (Å²): 137,84,92,70,81,48,73,65,56,53,51,52,52,53,52,52,52,51,52,51,52,53,51,52,60,62,52,62,80,74,69,80,84,86,80,93,78,91,82,90,84,82,82,89,84,87,82,82,87,83,88,82,84,76,82,75,80,75,77,74,72,75,70,69,62,89,66,70,63,79,69,44,86,39,36,47,75,46,78,46,96,87,60,38,35,39,42,33,73,72,36,95,65,53,48,72,69,59,52,52,50,49,23,62,68,32,42,87,60,44,25,45,54,46,60,24,38,61,30,84,68,51,62,67,71,62,46,95,41,62,32,35,38,26,41,80,85,70,51,78,41,75,50,86,66,76,68,42,82,43,43,59,55,24,32,38,37,39,53,40,38,66,90,84,35,67,64,49,74,66,54,35,60,74,68,66,40,41,76,65,77,134

Mean predicted aligned error: 18.33 Å

Organism: NCBI:txid565072

Secondary structure (DSSP, 8-state):
------HHHHHHHHHHHHHHHHHHHHHHTT--S--------------------------------------BTTEEEEE-TTS-EEEEES-TT--HHHHHHHHHHHGGGT-EEEEEE--HHHHHHH-S-SEEEE-TTS-EEE--SS-EEE-TT-EEEEEEEETTEEPPHHHHHHTTPEE---